Protein AF-A0A0F8W341-F1 (afdb_monomer_lite)

Secondary structure (DSSP, 8-state):
--GGGGTT--GGG--GGGT--HHHHHHHHHHHHHHHHTTS-SS-GGGS---TTSSSPPHHHHHHHHHHHHHHHHHGGG-EEEETTEEEETHHHHHHHHHSTTTTTGGGG-S-HHHHHHHHHHHH---HHHHHHHHHHTHHHHSS-HHHHHHHH-HHHHHHHHHTTSS---SHHHHHHHHHHHHHTT--GGGS-TTS---TTTHHHHHHHHHHHHHH-TTSHHHHHHHHH-HHHHHHHHHHS---S-S----HHHHHHHHHTHHHHHHHHH---HHHHHHHHHH-HHHHHHHHHHHHHHTT--GGGHHHHHHHTTS--SSSHHHHHHHH-HHHHHHHHHHT-

pLDDT: mean 94.16, std 6.41, range [48.5, 98.56]

Sequence (341 aa):
DTSSQFKGVDPATLTKEKGFPNYIRAIAEARITNEHLATLPNEKLVSLNADPNLKEPTFAQYHQMWADREKLVAAGDDAKITIEGETFKGKEAVEAFDKDERTKNAHRGNFSQRQFALLNEYWAIVDDKKQAEFLAEHKDEIGVKPRDEWLRSHPKENAELAVWGQAKILTKEAYTAFNSLVKELDIPDNAIPEFAVPPGDLAEDHFNYIEIVSEFGASSAEAKLFRLEHGELTKWGMATLGWDSNIGLRGIEYYRLQIKSRDAQTEYDAIEVTEDRQKYLEDNPEFRDDRRRMDAMEYQIPENQIEDYVEYYTIDRAGYEDDWFLMEHLDFYNTMVDFGI

Structure (mmCIF, N/CA/C/O backbone):
data_AF-A0A0F8W341-F1
#
_entry.id   AF-A0A0F8W341-F1
#
loop_
_atom_site.group_PDB
_atom_site.id
_atom_site.type_symbol
_atom_site.label_atom_id
_atom_site.label_alt_id
_atom_site.label_comp_id
_atom_site.label_asym_id
_atom_site.label_entity_id
_atom_site.label_seq_id
_atom_site.pdbx_PDB_ins_code
_atom_site.Cartn_x
_atom_site.Cartn_y
_atom_site.Cartn_z
_atom_site.occupancy
_atom_site.B_iso_or_equiv
_atom_site.auth_seq_id
_atom_site.auth_comp_id
_atom_site.auth_asym_id
_atom_site.auth_atom_id
_atom_site.pdbx_PDB_model_num
ATOM 1 N N . ASP A 1 1 ? -16.903 -12.128 22.591 1.00 48.50 1 ASP A N 1
ATOM 2 C CA . ASP A 1 1 ? -17.594 -10.917 22.116 1.00 48.50 1 ASP A CA 1
ATOM 3 C C . ASP A 1 1 ? -18.344 -10.232 23.262 1.00 48.50 1 ASP A C 1
ATOM 5 O O . ASP A 1 1 ? -19.562 -10.279 23.356 1.00 48.50 1 ASP A O 1
ATOM 9 N N . THR A 1 2 ? -17.599 -9.641 24.197 1.00 51.38 2 THR A N 1
ATOM 10 C CA . THR A 1 2 ? -18.129 -8.731 25.235 1.00 51.38 2 THR A CA 1
ATOM 11 C C . THR A 1 2 ? -18.001 -7.270 24.803 1.00 51.38 2 THR A C 1
ATOM 13 O O . THR A 1 2 ? -18.286 -6.361 25.580 1.00 51.38 2 THR A O 1
ATOM 16 N N . SER A 1 3 ? -17.576 -7.040 23.554 1.00 54.47 3 SER A N 1
ATOM 17 C CA . SER A 1 3 ? -17.178 -5.737 23.034 1.00 54.47 3 SER A CA 1
ATOM 18 C C . SER A 1 3 ? -18.291 -4.712 23.223 1.00 54.47 3 SER A C 1
ATOM 20 O O . SER A 1 3 ? -18.031 -3.648 23.777 1.00 54.47 3 SER A O 1
ATOM 22 N N . SER A 1 4 ? -19.537 -5.077 22.891 1.00 63.94 4 SER A N 1
ATOM 23 C CA . SER A 1 4 ? -20.740 -4.238 22.958 1.00 63.94 4 SER A CA 1
ATOM 24 C C . SER A 1 4 ? -21.022 -3.632 24.339 1.00 63.94 4 SER A C 1
ATOM 26 O O . SER A 1 4 ? -21.500 -2.498 24.391 1.00 63.94 4 SER A O 1
ATOM 28 N N . GLN A 1 5 ? -20.656 -4.318 25.429 1.00 73.75 5 GLN A N 1
ATOM 29 C CA . GLN A 1 5 ? -20.954 -3.911 26.810 1.00 73.75 5 GLN A CA 1
ATOM 30 C C . GLN A 1 5 ? -20.189 -2.659 27.265 1.00 73.75 5 GLN A C 1
ATOM 32 O O . GLN A 1 5 ? -20.613 -2.003 28.211 1.00 73.75 5 GLN A O 1
ATOM 37 N N . PHE A 1 6 ? -19.107 -2.292 26.572 1.00 78.19 6 PHE A N 1
ATOM 38 C CA . PHE A 1 6 ? -18.270 -1.137 26.920 1.00 78.19 6 PHE A CA 1
ATOM 39 C C . PHE A 1 6 ? -18.547 0.117 26.072 1.00 78.19 6 PHE A C 1
ATOM 41 O O . PHE A 1 6 ? -17.749 1.052 26.076 1.00 78.19 6 PHE A O 1
ATOM 48 N N . LYS A 1 7 ? -19.664 0.176 25.327 1.00 81.94 7 LYS A N 1
ATOM 49 C CA . LYS A 1 7 ? -19.985 1.348 24.487 1.00 81.94 7 LYS A CA 1
ATOM 50 C C . LYS A 1 7 ? -20.176 2.592 25.357 1.00 81.94 7 LYS A C 1
ATOM 52 O O . LYS A 1 7 ? -21.075 2.616 26.192 1.00 81.94 7 LYS A O 1
ATOM 57 N N . GLY A 1 8 ? -19.376 3.631 25.117 1.00 83.62 8 GLY A N 1
ATOM 58 C CA . GLY A 1 8 ? -19.457 4.897 25.855 1.00 83.62 8 GLY A CA 1
ATOM 59 C C . GLY A 1 8 ? -18.948 4.829 27.298 1.00 83.62 8 GLY A C 1
ATOM 60 O O . GLY A 1 8 ? -19.213 5.746 28.072 1.00 83.62 8 GLY A O 1
ATOM 61 N N . VAL A 1 9 ? -18.245 3.756 27.673 1.00 89.62 9 VAL A N 1
ATOM 62 C CA . VAL A 1 9 ? -17.561 3.671 28.965 1.00 89.62 9 VAL A CA 1
ATOM 63 C C . VAL A 1 9 ? -16.237 4.420 28.868 1.00 89.62 9 VAL A C 1
ATOM 65 O O . VAL A 1 9 ? -15.433 4.136 27.987 1.00 89.62 9 VAL A O 1
ATOM 68 N N . ASP A 1 10 ? -16.001 5.349 29.791 1.00 93.12 10 ASP A N 1
ATOM 69 C CA . ASP A 1 10 ? -14.707 6.016 29.941 1.00 93.12 10 ASP A CA 1
ATOM 70 C C . ASP A 1 10 ? -13.673 5.024 30.519 1.00 93.12 10 ASP A C 1
ATOM 72 O O . ASP A 1 10 ? -13.851 4.574 31.663 1.00 93.12 10 ASP A O 1
ATOM 76 N N . PRO A 1 11 ? -12.591 4.676 29.789 1.00 93.19 11 PRO A N 1
ATOM 77 C CA . PRO A 1 11 ? -11.586 3.727 30.258 1.00 93.19 11 PRO A CA 1
ATOM 78 C C . PRO A 1 11 ? -10.911 4.156 31.561 1.00 93.19 11 PRO A C 1
ATOM 80 O O . PRO A 1 11 ? -10.531 3.298 32.359 1.00 93.19 11 PRO A O 1
ATOM 83 N N . ALA A 1 12 ? -10.831 5.461 31.847 1.00 94.31 12 ALA A N 1
ATOM 84 C CA . ALA A 1 12 ? -10.276 5.963 33.103 1.00 94.31 12 ALA A CA 1
ATOM 85 C C . ALA A 1 12 ? -11.089 5.506 34.327 1.00 94.31 12 ALA A C 1
ATOM 87 O O . ALA A 1 12 ? -10.581 5.462 35.450 1.00 94.31 12 ALA A O 1
ATOM 88 N N . THR A 1 13 ? -12.353 5.122 34.128 1.00 94.81 13 THR A N 1
ATOM 89 C CA . THR A 1 13 ? -13.213 4.603 35.195 1.00 94.81 13 THR A CA 1
ATOM 90 C C . THR A 1 13 ? -13.017 3.111 35.470 1.00 94.81 13 THR A C 1
ATOM 92 O O . THR A 1 13 ? -13.484 2.642 36.510 1.00 94.81 13 THR A O 1
ATOM 95 N N . LEU A 1 14 ? -12.313 2.382 34.598 1.00 93.38 14 LEU A N 1
ATOM 96 C CA . LEU A 1 14 ? -12.074 0.939 34.680 1.00 93.38 14 LEU A CA 1
ATOM 97 C C . LEU A 1 14 ? -10.759 0.655 35.419 1.00 93.38 14 LEU A C 1
ATOM 99 O O . LEU A 1 14 ? -9.740 0.326 34.814 1.00 93.38 14 LEU A O 1
ATOM 103 N N . THR A 1 15 ? -10.770 0.814 36.743 1.00 93.69 15 THR A N 1
ATOM 104 C CA . THR A 1 15 ? -9.570 0.646 37.580 1.00 93.69 15 THR A CA 1
ATOM 105 C C . THR A 1 15 ? -9.599 -0.636 38.414 1.00 93.69 15 THR A C 1
ATOM 107 O O . THR A 1 15 ? -10.670 -1.185 38.704 1.00 93.69 15 THR A O 1
ATOM 110 N N . LYS A 1 16 ? -8.419 -1.085 38.871 1.00 92.94 16 LYS A N 1
ATOM 111 C CA . LYS A 1 16 ? -8.287 -2.253 39.760 1.00 92.94 16 LYS A CA 1
ATOM 112 C C . LYS A 1 16 ? -9.053 -2.066 41.069 1.00 92.94 16 LYS A C 1
ATOM 114 O O . LYS A 1 16 ? -9.659 -3.014 41.557 1.00 92.94 16 LYS A O 1
ATOM 119 N N . GLU A 1 17 ? -9.085 -0.848 41.610 1.00 94.69 17 GLU A N 1
ATOM 120 C CA . GLU A 1 17 ? -9.802 -0.506 42.849 1.00 94.69 17 GLU A CA 1
ATOM 121 C C . GLU A 1 17 ? -11.316 -0.683 42.699 1.00 94.69 17 GLU A C 1
ATOM 123 O O . GLU A 1 17 ? -12.005 -1.009 43.663 1.00 94.69 17 GLU A O 1
ATOM 128 N N . LYS A 1 18 ? -11.833 -0.506 41.479 1.00 93.94 18 LYS A N 1
ATOM 129 C CA . LYS A 1 18 ? -13.234 -0.757 41.123 1.00 93.94 18 LYS A CA 1
ATOM 130 C C . LYS A 1 18 ? -13.493 -2.204 40.689 1.00 93.94 18 LYS A C 1
ATOM 132 O O . LYS A 1 18 ? -14.594 -2.516 40.247 1.00 93.94 18 LYS A O 1
ATOM 137 N N . GLY A 1 19 ? -12.502 -3.085 40.828 1.00 94.56 19 GLY A N 1
ATOM 138 C CA . GLY A 1 19 ? -12.603 -4.505 40.499 1.00 94.56 19 GLY A CA 1
ATOM 139 C C . GLY A 1 19 ? -12.390 -4.834 39.022 1.00 94.56 19 GLY A C 1
ATOM 140 O O . GLY A 1 19 ? -12.640 -5.971 38.629 1.00 94.56 19 GLY A O 1
ATOM 141 N N . PHE A 1 20 ? -11.924 -3.886 38.202 1.00 94.06 20 PHE A N 1
ATOM 142 C CA . PHE A 1 20 ? -11.637 -4.128 36.788 1.00 94.06 20 PHE A CA 1
ATOM 143 C C . PHE A 1 20 ? -10.156 -4.478 36.581 1.00 94.06 20 PHE A C 1
ATOM 145 O O . PHE A 1 20 ? -9.280 -3.676 36.914 1.00 94.06 20 PHE A O 1
ATOM 152 N N . PRO A 1 21 ? -9.837 -5.658 36.022 1.00 93.25 21 PRO A N 1
ATOM 153 C CA . PRO A 1 21 ? -8.480 -5.978 35.589 1.00 93.25 21 PRO A CA 1
ATOM 154 C C . PRO A 1 21 ? -7.966 -5.015 34.506 1.00 93.25 21 PRO A C 1
ATOM 156 O O . PRO A 1 21 ? -8.753 -4.482 33.725 1.00 93.25 21 PRO A O 1
ATOM 159 N N . ASN A 1 22 ? -6.641 -4.866 34.388 1.00 91.56 22 ASN A N 1
ATOM 160 C CA . ASN A 1 22 ? -6.015 -3.977 33.394 1.00 91.56 22 ASN A CA 1
ATOM 161 C C . ASN A 1 22 ? -6.447 -4.282 31.950 1.00 91.56 22 ASN A C 1
ATOM 163 O O . ASN A 1 22 ? -6.655 -3.355 31.172 1.00 91.56 22 ASN A O 1
ATOM 167 N N . TYR A 1 23 ? -6.637 -5.558 31.600 1.00 91.50 23 TYR A N 1
ATOM 168 C CA . TYR A 1 23 ? -7.046 -5.933 30.245 1.00 91.50 23 TYR A CA 1
ATOM 169 C C . TYR A 1 23 ? -8.45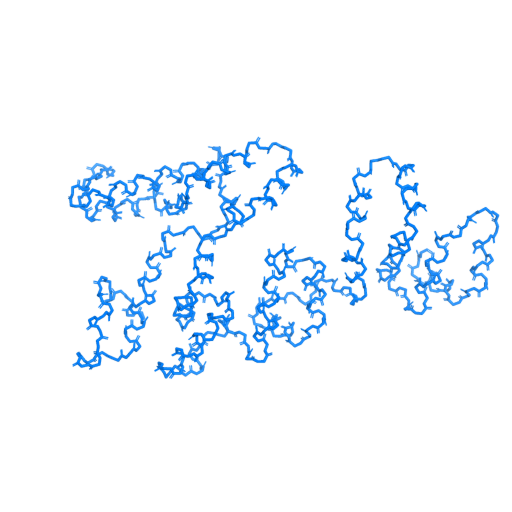1 -5.422 29.889 1.00 91.50 23 TYR A C 1
ATOM 171 O O . TYR A 1 23 ? -8.706 -5.123 28.730 1.00 91.50 23 TYR A O 1
ATOM 179 N N . ILE A 1 24 ? -9.352 -5.250 30.867 1.00 92.00 24 ILE A N 1
ATOM 180 C CA . ILE A 1 24 ? -10.687 -4.682 30.620 1.00 92.00 24 ILE A CA 1
ATOM 181 C C . ILE A 1 24 ? -10.578 -3.212 30.204 1.00 92.00 24 ILE A C 1
ATOM 183 O O . ILE A 1 24 ? -11.266 -2.785 29.278 1.00 92.00 24 ILE A O 1
ATOM 187 N N . ARG A 1 25 ? -9.675 -2.452 30.838 1.00 93.25 25 ARG A N 1
ATOM 188 C CA . ARG A 1 25 ? -9.369 -1.077 30.428 1.00 93.25 25 ARG A CA 1
ATOM 189 C C . ARG A 1 25 ? -8.774 -1.038 29.019 1.00 93.25 25 ARG A C 1
ATOM 191 O O . ARG A 1 25 ? -9.270 -0.281 28.195 1.00 93.25 25 ARG A O 1
ATOM 198 N N . ALA A 1 26 ? -7.800 -1.901 28.728 1.00 92.62 26 ALA A N 1
ATOM 199 C CA . ALA A 1 26 ? -7.166 -1.972 27.409 1.00 92.62 26 ALA A CA 1
ATOM 200 C C . ALA A 1 26 ? -8.161 -2.325 26.284 1.00 92.62 26 ALA A C 1
ATOM 202 O O . ALA A 1 26 ? -8.068 -1.790 25.183 1.00 92.62 26 ALA A O 1
ATOM 203 N N . ILE A 1 27 ? -9.157 -3.180 26.554 1.00 92.12 27 ILE A N 1
ATOM 204 C CA . ILE A 1 27 ? -10.251 -3.463 25.606 1.00 92.12 27 ILE A CA 1
ATOM 205 C C . ILE A 1 27 ? -11.097 -2.207 25.351 1.00 92.12 27 ILE A C 1
ATOM 207 O O . ILE A 1 27 ? -11.485 -1.949 24.211 1.00 92.12 27 ILE A O 1
ATOM 211 N N . ALA A 1 28 ? -11.402 -1.428 26.393 1.00 93.25 28 ALA A N 1
ATOM 212 C CA . ALA A 1 28 ? -12.164 -0.190 26.248 1.00 93.25 28 ALA A CA 1
ATOM 213 C C . ALA A 1 28 ? -11.378 0.886 25.473 1.00 93.25 28 ALA A C 1
ATOM 215 O O . ALA A 1 28 ? -11.957 1.546 24.613 1.00 93.25 28 ALA A O 1
ATOM 216 N N . GLU A 1 29 ? -10.070 1.014 25.713 1.00 94.00 29 GLU A N 1
ATOM 217 C CA . GLU A 1 29 ? -9.167 1.905 24.962 1.00 94.00 29 GLU A CA 1
ATOM 218 C C . GLU A 1 29 ? -9.110 1.511 23.477 1.00 94.00 29 GLU A C 1
ATOM 220 O O . GLU A 1 29 ? -9.462 2.314 22.612 1.00 94.00 29 GLU A O 1
ATOM 225 N N . ALA A 1 30 ? -8.823 0.239 23.177 1.00 93.75 30 ALA A N 1
ATOM 226 C CA . ALA A 1 30 ? -8.816 -0.288 21.811 1.00 93.75 30 ALA A CA 1
ATOM 227 C C . ALA A 1 30 ? -10.163 -0.089 21.096 1.00 93.75 30 ALA A C 1
ATOM 229 O O . ALA A 1 30 ? -10.229 0.163 19.890 1.00 93.75 30 ALA A O 1
ATOM 230 N N . ARG A 1 31 ? -11.275 -0.176 21.831 1.00 91.81 31 ARG A N 1
ATOM 231 C CA . ARG A 1 31 ? -12.602 0.100 21.284 1.00 91.81 31 ARG A CA 1
ATOM 232 C C . ARG A 1 31 ? -12.765 1.566 20.882 1.00 91.81 31 ARG A C 1
ATOM 234 O O . ARG A 1 31 ? -13.245 1.809 19.779 1.00 91.81 31 ARG A O 1
ATOM 241 N N . ILE A 1 32 ? -12.383 2.515 21.735 1.00 94.00 32 ILE A N 1
ATOM 242 C CA . ILE A 1 32 ? -12.443 3.950 21.409 1.00 94.00 32 ILE A CA 1
ATOM 243 C C . ILE A 1 32 ? -11.594 4.240 20.172 1.00 94.00 32 ILE A C 1
ATOM 245 O O . ILE A 1 32 ? -12.061 4.906 19.249 1.00 94.00 32 ILE A O 1
ATOM 249 N N . THR A 1 33 ? -10.397 3.655 20.104 1.00 95.56 33 THR A N 1
ATOM 250 C CA . THR A 1 33 ? -9.536 3.739 18.923 1.00 95.56 33 THR A CA 1
ATOM 251 C C . THR A 1 33 ? -10.244 3.206 17.676 1.00 95.56 33 THR A C 1
ATOM 253 O O . THR A 1 33 ? -10.259 3.883 16.655 1.00 95.56 33 THR A O 1
ATOM 256 N N . ASN A 1 34 ? -10.896 2.038 17.725 1.00 94.44 34 ASN A N 1
ATOM 257 C CA . ASN A 1 34 ? -11.657 1.534 16.572 1.00 94.44 34 ASN A CA 1
ATOM 258 C C . ASN A 1 34 ? -12.833 2.425 16.178 1.00 94.44 34 ASN A C 1
ATOM 260 O O . ASN A 1 34 ? -13.103 2.566 14.989 1.00 94.44 34 ASN A O 1
ATOM 264 N N . GLU A 1 35 ? -13.554 2.986 17.150 1.00 92.94 35 GLU A N 1
ATOM 265 C CA . GLU A 1 35 ? -14.661 3.906 16.882 1.00 92.94 35 GLU A CA 1
ATOM 266 C C . GLU A 1 35 ? -14.150 5.159 16.155 1.00 92.94 35 GLU A C 1
ATOM 268 O O . GLU A 1 35 ? -14.780 5.595 15.193 1.00 92.94 35 GLU A O 1
ATOM 273 N N . HIS A 1 36 ? -12.968 5.665 16.526 1.00 95.19 36 HIS A N 1
ATOM 274 C CA . HIS A 1 36 ? -12.269 6.714 15.779 1.00 95.19 36 HIS A CA 1
ATOM 275 C C . HIS A 1 36 ? -11.845 6.243 14.382 1.00 95.19 36 HIS A C 1
ATOM 277 O O . HIS A 1 36 ? -12.199 6.874 13.389 1.00 95.19 36 HIS A O 1
ATOM 283 N N . LEU A 1 37 ? -11.160 5.103 14.258 1.00 96.25 37 LEU A N 1
ATOM 284 C CA . LEU A 1 37 ? -10.699 4.594 12.959 1.00 96.25 37 LEU A CA 1
ATOM 285 C C . LEU A 1 37 ? -11.833 4.277 11.982 1.00 96.25 37 LEU A C 1
ATOM 287 O O . LEU A 1 37 ? -11.629 4.371 10.775 1.00 96.25 37 LEU A O 1
ATOM 291 N N . ALA A 1 38 ? -13.015 3.904 12.474 1.00 95.06 38 ALA A N 1
ATOM 292 C CA . ALA A 1 38 ? -14.202 3.686 11.650 1.00 95.06 38 ALA A CA 1
ATOM 293 C C . ALA A 1 38 ? -14.685 4.973 10.959 1.00 95.06 38 ALA A C 1
ATOM 295 O O . ALA A 1 38 ? -15.449 4.906 9.999 1.00 95.06 38 ALA A O 1
ATOM 296 N N . THR A 1 39 ? -14.232 6.139 11.428 1.00 95.75 39 THR A N 1
ATOM 297 C CA . THR A 1 39 ? -14.483 7.424 10.774 1.00 95.75 39 THR A CA 1
ATOM 298 C C . THR A 1 39 ? -13.467 7.767 9.690 1.00 95.75 39 THR A C 1
ATOM 300 O O . THR A 1 39 ? -13.713 8.702 8.937 1.00 95.75 39 THR A O 1
ATOM 303 N N . LEU A 1 40 ? -12.348 7.045 9.588 1.00 97.25 40 LEU A N 1
ATOM 304 C CA . LEU A 1 40 ? -11.293 7.312 8.612 1.00 97.25 40 LEU A CA 1
ATOM 305 C C . LEU A 1 40 ? -11.436 6.408 7.375 1.00 97.25 40 LEU A C 1
ATOM 307 O O . LEU A 1 40 ? -11.790 5.232 7.511 1.00 97.25 40 LEU A O 1
ATOM 311 N N . PRO A 1 41 ? -11.089 6.895 6.169 1.00 97.38 41 PRO A N 1
ATOM 312 C CA . PRO A 1 41 ? -11.012 6.049 4.987 1.00 97.38 41 PRO A CA 1
ATOM 313 C C . PRO A 1 41 ? -9.994 4.913 5.173 1.00 97.38 41 PRO A C 1
ATOM 315 O O . PRO A 1 41 ? -8.854 5.119 5.601 1.00 97.38 41 PRO A O 1
ATOM 318 N N . ASN A 1 42 ? -10.413 3.695 4.822 1.00 95.75 42 ASN A N 1
ATOM 319 C CA . ASN A 1 42 ? -9.603 2.473 4.900 1.00 95.75 42 ASN A CA 1
ATOM 320 C C . ASN A 1 42 ? -9.027 2.060 3.530 1.00 95.75 42 ASN A C 1
ATOM 322 O O . ASN A 1 42 ? -8.708 0.896 3.297 1.00 95.75 42 ASN A O 1
ATOM 326 N N . GLU A 1 43 ? -8.898 3.003 2.610 1.00 95.44 43 GLU A N 1
ATOM 327 C CA . GLU A 1 43 ? -8.309 2.817 1.284 1.00 95.44 43 GLU A CA 1
ATOM 328 C C . GLU A 1 43 ? -7.484 4.049 0.912 1.00 95.44 43 GLU A C 1
ATOM 330 O O . GLU A 1 43 ? -7.490 5.041 1.647 1.00 95.44 43 GLU A O 1
ATOM 335 N N . LYS A 1 44 ? -6.764 3.982 -0.211 1.00 96.44 44 LYS A N 1
ATOM 336 C CA . LYS A 1 44 ? -6.032 5.144 -0.713 1.00 96.44 44 LYS A CA 1
ATOM 337 C C . LYS A 1 44 ? -7.021 6.204 -1.183 1.00 96.44 44 LYS A C 1
ATOM 339 O O . LYS A 1 44 ? -7.990 5.872 -1.855 1.00 96.44 44 LYS A O 1
ATOM 344 N N . LEU A 1 45 ? -6.778 7.479 -0.901 1.00 97.88 45 LEU A N 1
ATOM 345 C CA . LEU A 1 45 ? -7.719 8.519 -1.337 1.00 97.88 45 LEU A CA 1
ATOM 346 C C . LEU A 1 45 ? -7.856 8.572 -2.866 1.00 97.88 45 LEU A C 1
ATOM 348 O O . LEU A 1 45 ? -8.960 8.720 -3.383 1.00 97.88 45 LEU A O 1
ATOM 352 N N . VAL A 1 46 ? -6.760 8.347 -3.592 1.00 97.25 46 VAL A N 1
ATOM 353 C CA . VAL A 1 46 ? -6.765 8.223 -5.060 1.00 97.25 46 VAL A CA 1
ATOM 354 C C . VAL A 1 46 ? -7.485 6.986 -5.600 1.00 97.25 46 VAL A C 1
ATOM 356 O O . VAL A 1 46 ? -7.698 6.914 -6.800 1.00 97.25 46 VAL A O 1
ATOM 359 N N . SER A 1 47 ? -7.879 6.008 -4.774 1.00 96.75 47 SER A N 1
ATOM 360 C CA . SER A 1 47 ? -8.717 4.885 -5.234 1.00 96.75 47 SER A CA 1
ATOM 361 C C . SER A 1 47 ? -10.215 5.156 -5.103 1.00 96.75 47 SER A C 1
ATOM 363 O O . SER A 1 47 ? -11.023 4.320 -5.507 1.00 96.75 47 SER A O 1
ATOM 365 N N . LEU A 1 48 ? -10.607 6.299 -4.533 1.00 97.06 48 LEU A N 1
ATOM 366 C CA . LEU A 1 48 ? -12.009 6.689 -4.452 1.00 97.06 48 LEU A CA 1
ATOM 367 C C . LEU A 1 48 ? -12.563 6.987 -5.849 1.00 97.06 48 LEU A C 1
ATOM 369 O O . LEU A 1 48 ? -11.887 7.581 -6.687 1.00 97.06 48 LEU A O 1
ATOM 373 N N . ASN A 1 49 ? -13.822 6.606 -6.079 1.00 97.44 49 ASN A N 1
ATOM 374 C CA . ASN A 1 49 ? -14.477 6.782 -7.370 1.00 97.44 49 ASN A CA 1
ATOM 375 C C . ASN A 1 49 ? -14.487 8.262 -7.802 1.00 97.44 49 ASN A C 1
ATOM 377 O O . ASN A 1 49 ? -14.944 9.126 -7.055 1.00 97.44 49 ASN A O 1
ATOM 381 N N . ALA A 1 50 ? -14.047 8.551 -9.022 1.00 97.56 50 ALA A N 1
ATOM 382 C CA . ALA A 1 50 ? -14.173 9.870 -9.642 1.00 97.56 50 ALA A CA 1
ATOM 383 C C . ALA A 1 50 ? -15.215 9.910 -10.771 1.00 97.56 50 ALA A C 1
ATOM 385 O O . ALA A 1 50 ? -15.620 10.997 -11.177 1.00 97.56 50 ALA A O 1
ATOM 386 N N . ASP A 1 51 ? -15.681 8.754 -11.255 1.00 97.12 51 ASP A N 1
ATOM 387 C CA . ASP A 1 51 ? -16.629 8.658 -12.361 1.00 97.12 51 ASP A CA 1
ATOM 388 C C . ASP A 1 51 ? -18.079 8.795 -11.856 1.00 97.12 51 ASP A C 1
ATOM 390 O O . ASP A 1 51 ? -18.586 7.907 -11.156 1.00 97.12 51 ASP A O 1
ATOM 394 N N . PRO A 1 52 ? -18.792 9.879 -12.220 1.00 96.62 52 PRO A N 1
ATOM 395 C CA . PRO A 1 52 ? -20.179 10.081 -11.814 1.00 96.62 52 PRO A CA 1
ATOM 396 C C . PRO A 1 52 ? -21.169 9.114 -12.486 1.00 96.62 52 PRO A C 1
ATOM 398 O O . PRO A 1 52 ? -22.341 9.106 -12.114 1.00 96.62 52 PRO A O 1
ATOM 401 N N . ASN A 1 53 ? -20.742 8.328 -13.482 1.00 96.88 53 ASN A N 1
ATOM 402 C CA . ASN A 1 53 ? -21.600 7.369 -14.184 1.00 96.88 53 ASN A CA 1
ATOM 403 C C . ASN A 1 53 ? -21.673 6.003 -13.490 1.00 96.88 53 ASN A C 1
ATOM 405 O O . ASN A 1 53 ? -22.537 5.184 -13.825 1.00 96.88 53 ASN A O 1
ATOM 409 N N . LEU A 1 54 ? -20.784 5.737 -12.529 1.00 94.88 54 LEU A N 1
ATOM 410 C CA . LEU A 1 54 ? -20.861 4.533 -11.714 1.00 94.88 54 LEU A CA 1
ATOM 411 C C . LEU A 1 54 ? -21.998 4.648 -10.693 1.00 94.88 54 LEU A C 1
ATOM 413 O O . LEU A 1 54 ? -22.424 5.729 -10.297 1.00 94.88 54 LEU A O 1
ATOM 417 N N . LYS A 1 55 ? -22.505 3.496 -10.242 1.00 95.12 55 LYS A N 1
ATOM 418 C CA . LYS A 1 55 ? -23.554 3.443 -9.206 1.00 95.12 55 LYS A CA 1
ATOM 419 C C . LYS A 1 55 ? -23.051 3.862 -7.821 1.00 95.12 55 LYS A C 1
ATOM 421 O O . LYS A 1 55 ? -23.859 4.038 -6.913 1.00 95.12 55 LYS A O 1
ATOM 426 N N . GLU A 1 56 ? -21.739 3.960 -7.650 1.00 95.56 56 GLU A N 1
ATOM 427 C CA . GLU A 1 56 ? -21.102 4.328 -6.392 1.00 95.56 56 GLU A CA 1
ATOM 428 C C . GLU A 1 56 ? -20.894 5.843 -6.306 1.00 95.56 56 GLU A C 1
ATOM 430 O O . GLU A 1 56 ? -20.546 6.461 -7.313 1.00 95.56 56 GLU A O 1
ATOM 435 N N . PRO A 1 57 ? -21.051 6.453 -5.117 1.00 97.94 57 PRO A N 1
ATOM 436 C CA . PRO A 1 57 ? -20.762 7.867 -4.943 1.00 97.94 57 PRO A CA 1
ATOM 437 C C . PRO A 1 57 ? -19.328 8.235 -5.339 1.00 97.94 57 PRO A C 1
ATOM 439 O O . PRO A 1 57 ? -18.396 7.465 -5.109 1.00 97.94 57 PRO A O 1
ATOM 442 N N . THR A 1 58 ? -19.142 9.427 -5.901 1.00 98.44 58 THR A N 1
ATOM 443 C CA . THR A 1 58 ? -17.806 9.968 -6.181 1.00 98.44 58 THR A CA 1
ATOM 444 C C . THR A 1 58 ? -17.119 10.455 -4.902 1.00 98.44 58 THR A C 1
ATOM 446 O O . THR A 1 58 ? -17.782 10.726 -3.899 1.00 98.44 58 THR A O 1
ATOM 449 N N . PHE A 1 59 ? -15.798 10.657 -4.924 1.00 98.31 59 PHE A N 1
ATOM 450 C CA . PHE A 1 59 ? -15.059 11.242 -3.797 1.00 98.31 59 PHE A CA 1
ATOM 451 C C . PHE A 1 59 ? -15.629 12.612 -3.389 1.00 98.31 59 PHE A C 1
ATOM 453 O O . PHE A 1 59 ? -15.693 12.922 -2.202 1.00 98.31 59 PHE A O 1
ATOM 460 N N . ALA A 1 60 ? -16.128 13.404 -4.345 1.00 98.44 60 ALA A N 1
ATOM 461 C CA . ALA A 1 60 ? -16.792 14.674 -4.065 1.00 98.44 60 ALA A CA 1
ATOM 462 C C . ALA A 1 60 ? -18.137 14.498 -3.350 1.00 98.44 60 ALA A C 1
ATOM 464 O O . ALA A 1 60 ? -18.446 15.240 -2.416 1.00 98.44 60 ALA A O 1
ATOM 465 N N . GLN A 1 61 ? -18.923 13.494 -3.744 1.00 98.44 61 GLN A N 1
ATOM 466 C CA . GLN A 1 61 ? -20.159 13.154 -3.044 1.00 98.44 61 GLN A CA 1
ATOM 467 C C . GLN A 1 61 ? -19.867 12.616 -1.641 1.00 98.44 61 GLN A C 1
ATOM 469 O O . GLN A 1 61 ? -20.533 13.032 -0.697 1.00 98.44 61 GLN A O 1
ATOM 474 N N . TYR A 1 62 ? -18.845 11.772 -1.472 1.00 98.50 62 TYR A N 1
ATOM 475 C CA . TYR A 1 62 ? -18.410 11.312 -0.153 1.00 98.50 62 TYR A CA 1
ATOM 476 C C . TYR A 1 62 ? -17.979 12.468 0.747 1.00 98.50 62 TYR A C 1
ATOM 478 O O . TYR A 1 62 ? -18.429 12.536 1.888 1.00 98.50 62 TYR A O 1
ATOM 486 N N . HIS A 1 63 ? -17.169 13.402 0.243 1.00 98.50 63 HIS A N 1
ATOM 487 C CA . HIS A 1 63 ? -16.754 14.590 0.993 1.00 98.50 63 HIS A CA 1
ATOM 488 C C . HIS A 1 63 ? -17.962 15.424 1.448 1.00 98.50 63 HIS A C 1
ATOM 490 O O . HIS A 1 63 ? -18.040 15.842 2.601 1.00 98.50 63 HIS A O 1
ATOM 496 N N . GLN A 1 64 ? -18.957 15.602 0.572 1.00 98.50 64 GLN A N 1
ATOM 497 C CA . GLN A 1 64 ? -20.196 16.291 0.928 1.00 98.50 64 GLN A CA 1
ATOM 498 C C . GLN A 1 64 ? -20.995 15.533 2.000 1.00 98.50 64 GLN A C 1
ATOM 500 O O . GLN A 1 64 ? -21.449 16.144 2.966 1.00 98.50 64 GLN A O 1
ATOM 505 N N . MET A 1 65 ? -21.132 14.209 1.869 1.00 98.44 65 MET A N 1
ATOM 506 C CA . MET A 1 65 ? -21.786 13.371 2.880 1.00 98.44 65 MET A CA 1
ATOM 507 C C . MET A 1 65 ? -21.079 13.480 4.236 1.00 98.44 65 MET A C 1
ATOM 509 O O . MET A 1 65 ? -21.745 13.589 5.263 1.00 98.44 65 MET A O 1
ATOM 513 N N . TRP A 1 66 ? -19.744 13.484 4.253 1.00 98.25 66 TRP A N 1
ATOM 514 C CA . TRP A 1 66 ? -18.975 13.664 5.481 1.00 98.25 66 TRP A CA 1
ATOM 515 C C . TRP A 1 66 ? -19.222 15.036 6.112 1.00 98.25 66 TRP A C 1
ATOM 517 O O . TRP A 1 66 ? -19.556 15.112 7.291 1.00 98.25 66 TRP A O 1
ATOM 527 N N . ALA A 1 67 ? -19.175 16.110 5.322 1.00 98.31 67 ALA A N 1
ATOM 528 C CA . ALA A 1 67 ? -19.472 17.456 5.803 1.00 98.31 67 ALA A CA 1
ATOM 529 C C . ALA A 1 67 ? -20.899 17.574 6.376 1.00 98.31 67 ALA A C 1
ATOM 531 O O . ALA A 1 67 ? -21.126 18.268 7.367 1.00 98.31 67 ALA A O 1
ATOM 532 N N . ASP A 1 68 ? -21.880 16.892 5.780 1.00 98.31 68 ASP A N 1
ATOM 533 C CA . ASP A 1 68 ? -23.251 16.867 6.297 1.00 98.31 68 ASP A CA 1
ATOM 534 C C . ASP A 1 68 ? -23.363 16.066 7.601 1.00 98.31 68 ASP A C 1
ATOM 536 O O . ASP A 1 68 ? -24.060 16.494 8.527 1.00 98.31 68 ASP A O 1
ATOM 540 N N . ARG A 1 69 ? -22.605 14.973 7.731 1.00 97.94 69 ARG A N 1
ATOM 541 C CA . ARG A 1 69 ? -22.456 14.244 8.995 1.00 97.94 69 ARG A CA 1
ATOM 542 C C . ARG A 1 69 ? -21.841 15.121 10.085 1.00 97.94 69 ARG A C 1
ATOM 544 O O . ARG A 1 69 ? -22.346 15.144 11.205 1.00 97.94 69 ARG A O 1
ATOM 551 N N . GLU A 1 70 ? -20.780 15.862 9.773 1.00 97.75 70 GLU A N 1
ATOM 552 C CA . GLU A 1 70 ? -20.118 16.762 10.722 1.00 97.75 70 GLU A CA 1
ATOM 553 C C . GLU A 1 70 ? -21.051 17.873 11.204 1.00 97.75 70 GLU A C 1
ATOM 555 O O . GLU A 1 70 ? -21.050 18.193 12.391 1.00 97.75 70 GLU A O 1
ATOM 560 N N . LYS A 1 71 ? -21.921 18.405 10.334 1.00 98.25 71 LYS A N 1
ATOM 561 C CA . LYS A 1 71 ? -22.971 19.353 10.746 1.00 98.25 71 LYS A CA 1
ATOM 562 C C . LYS A 1 71 ? -23.949 18.731 11.742 1.00 98.25 71 LYS A C 1
ATOM 564 O O . LYS A 1 71 ? -24.338 19.407 12.691 1.00 98.25 71 LYS A O 1
ATOM 569 N N . LEU A 1 72 ? -24.344 17.468 11.552 1.00 98.06 72 LEU A N 1
ATOM 570 C CA . LEU A 1 72 ? -25.204 16.762 12.511 1.00 98.06 72 LEU A CA 1
ATOM 571 C C . LEU A 1 72 ? -24.491 16.565 13.852 1.00 98.06 72 LEU A C 1
ATOM 573 O O . LEU A 1 72 ? -25.082 16.825 14.894 1.00 98.06 72 LEU A O 1
ATOM 577 N N . VAL A 1 73 ? -23.218 16.164 13.838 1.00 96.44 73 VAL A N 1
ATOM 578 C CA . VAL A 1 73 ? -22.418 16.017 15.066 1.00 96.44 73 VAL A CA 1
ATOM 579 C C . VAL A 1 73 ? -22.269 17.361 15.785 1.00 96.44 73 VAL A C 1
ATOM 581 O O . VAL A 1 73 ? -22.493 17.436 16.992 1.00 96.44 73 VAL A O 1
ATOM 584 N N . ALA A 1 74 ? -21.953 18.432 15.052 1.00 97.69 74 ALA A N 1
ATOM 585 C CA . ALA A 1 74 ? -21.793 19.779 15.595 1.00 97.69 74 ALA A CA 1
ATOM 586 C C . ALA A 1 74 ? -23.099 20.359 16.162 1.00 97.69 74 ALA A C 1
ATOM 588 O O . ALA A 1 74 ? -23.057 21.149 17.103 1.00 97.69 74 ALA A O 1
ATOM 589 N N . ALA A 1 75 ? -24.252 19.961 15.619 1.00 98.00 75 ALA A N 1
ATOM 590 C CA . ALA A 1 75 ? -25.558 20.366 16.130 1.00 98.00 75 ALA A CA 1
ATOM 591 C C . ALA A 1 75 ? -25.919 19.704 17.475 1.00 98.00 75 ALA A C 1
ATOM 593 O O . ALA A 1 75 ? -26.813 20.193 18.162 1.00 98.00 75 ALA A O 1
ATOM 594 N N . GLY A 1 76 ? -25.240 18.623 17.882 1.00 97.12 76 GLY A N 1
ATOM 595 C CA . GLY A 1 76 ? -25.461 17.979 19.179 1.00 97.12 76 GLY A CA 1
ATOM 596 C C . GLY A 1 76 ? -26.924 17.574 19.385 1.00 97.12 76 GLY A C 1
ATOM 597 O O . GLY A 1 76 ? -27.496 16.870 18.555 1.00 97.12 76 GLY A O 1
ATOM 598 N N . ASP A 1 77 ? -27.547 18.035 20.471 1.00 97.62 77 ASP A N 1
ATOM 599 C CA . ASP A 1 77 ? -28.955 17.743 20.788 1.00 97.62 77 ASP A CA 1
ATOM 600 C C . ASP A 1 77 ? -29.952 18.376 19.799 1.00 97.62 77 ASP A C 1
ATOM 602 O O . ASP A 1 77 ? -31.065 17.868 19.632 1.00 97.62 77 ASP A O 1
ATOM 606 N N . ASP A 1 78 ? -29.545 19.437 19.094 1.00 98.12 78 ASP A N 1
ATOM 607 C CA . ASP A 1 78 ? -30.353 20.115 18.074 1.00 98.12 78 ASP A CA 1
ATOM 608 C C . ASP A 1 78 ? -30.271 19.432 16.698 1.00 98.12 78 ASP A C 1
ATOM 610 O O . ASP A 1 78 ? -30.975 19.824 15.759 1.00 98.12 78 ASP A O 1
ATOM 614 N N . ALA A 1 79 ? -29.435 18.396 16.553 1.00 98.19 79 ALA A N 1
ATOM 615 C CA . ALA A 1 79 ? -29.319 17.636 15.316 1.00 98.19 79 ALA A CA 1
ATOM 616 C C . ALA A 1 79 ? -30.676 17.051 14.908 1.00 98.19 79 ALA A C 1
ATOM 618 O O . ALA A 1 79 ? -31.406 16.489 15.728 1.00 98.19 79 ALA A O 1
ATOM 619 N N . LYS A 1 80 ? -31.022 17.163 13.624 1.00 98.25 80 LYS A N 1
ATOM 620 C CA . LYS A 1 80 ? -32.276 16.640 13.080 1.00 98.25 80 LYS A CA 1
ATOM 621 C C . LYS A 1 80 ? -32.083 16.187 11.642 1.00 98.25 80 LYS A C 1
ATOM 623 O O . LYS A 1 80 ? -31.583 16.949 10.819 1.00 98.25 80 LYS A O 1
ATOM 628 N N . ILE A 1 81 ? -32.563 14.990 11.325 1.00 98.19 81 ILE A N 1
ATOM 629 C CA . ILE A 1 81 ? -32.615 14.478 9.954 1.00 98.19 81 ILE A CA 1
ATOM 630 C C . ILE A 1 81 ? -33.941 13.765 9.708 1.00 98.19 81 ILE A C 1
ATOM 632 O O . ILE A 1 81 ? -34.542 13.225 10.638 1.00 98.19 81 ILE A O 1
ATOM 636 N N . THR A 1 82 ? -34.407 13.780 8.460 1.00 98.00 82 THR A N 1
ATOM 637 C CA . THR A 1 82 ? -35.591 13.033 8.037 1.00 98.00 82 THR A CA 1
ATOM 638 C C . THR A 1 82 ? -35.212 12.052 6.934 1.00 98.00 82 THR A C 1
ATOM 640 O O . THR A 1 82 ? -34.751 12.465 5.871 1.00 98.00 82 THR A O 1
ATOM 643 N N . ILE A 1 83 ? -35.413 10.761 7.186 1.00 97.00 83 ILE A N 1
ATOM 644 C CA . ILE A 1 83 ? -35.109 9.654 6.274 1.00 97.00 83 ILE A CA 1
ATOM 645 C C . ILE A 1 83 ? -36.411 8.884 6.066 1.00 97.00 83 ILE A C 1
ATOM 647 O O . ILE A 1 83 ? -37.063 8.512 7.033 1.00 97.00 83 ILE A O 1
ATOM 651 N N . GLU A 1 84 ? -36.836 8.729 4.809 1.00 96.12 84 GLU A N 1
ATOM 652 C CA . GLU A 1 84 ? -38.060 7.987 4.442 1.00 96.12 84 GLU A CA 1
ATOM 653 C C . GLU A 1 84 ? -39.337 8.426 5.196 1.00 96.12 84 GLU A C 1
ATOM 655 O O . GLU A 1 84 ? -40.273 7.658 5.390 1.00 96.12 84 GLU A O 1
ATOM 660 N N . GLY A 1 85 ? -39.403 9.702 5.595 1.00 96.81 85 GLY A N 1
ATOM 661 C CA . GLY A 1 85 ? -40.539 10.281 6.320 1.00 96.81 85 GLY A CA 1
ATOM 662 C C . GLY A 1 85 ? -40.445 10.186 7.847 1.00 96.81 85 GLY A C 1
ATOM 663 O O . GLY A 1 85 ? -41.220 10.850 8.535 1.00 96.81 85 GLY A O 1
ATOM 664 N N . GLU A 1 86 ? -39.473 9.453 8.390 1.00 98.06 86 GLU A N 1
ATOM 665 C CA . GLU A 1 86 ? -39.188 9.400 9.825 1.00 98.06 86 GLU A CA 1
ATOM 666 C C . GLU A 1 86 ? -38.167 10.471 10.217 1.00 98.06 86 GLU A C 1
ATOM 668 O O . GLU A 1 86 ? -37.204 10.724 9.498 1.00 98.06 86 GLU A O 1
ATOM 673 N N . THR A 1 87 ? -38.392 11.144 11.349 1.00 98.19 87 THR A N 1
ATOM 674 C CA . THR A 1 87 ? -37.508 12.202 11.856 1.00 98.19 87 THR A CA 1
ATOM 675 C C . THR A 1 87 ? -36.746 11.726 13.079 1.00 98.19 87 THR A C 1
ATOM 677 O O . THR A 1 87 ? -37.352 11.451 14.111 1.00 98.19 87 THR A O 1
ATOM 680 N N . PHE A 1 88 ? -35.424 11.776 12.989 1.00 98.19 88 PHE A N 1
ATOM 681 C CA . PHE A 1 88 ? -34.500 11.458 14.072 1.00 98.19 88 PHE A CA 1
ATOM 682 C C . PHE A 1 88 ? -33.928 12.747 14.668 1.00 98.19 88 PHE A C 1
ATOM 684 O O . PHE A 1 88 ? -33.809 13.758 13.963 1.00 98.19 88 PHE A O 1
ATOM 691 N N . LYS A 1 89 ? -33.598 12.732 15.964 1.00 98.38 89 LYS A N 1
ATOM 692 C CA . LYS A 1 89 ? -33.084 13.903 16.693 1.00 98.38 89 LYS A CA 1
ATOM 693 C C . LYS A 1 89 ? -31.849 13.580 17.528 1.00 98.38 89 LYS A C 1
ATOM 695 O O . LYS A 1 89 ? -31.661 12.440 17.944 1.00 98.38 89 LYS A O 1
ATOM 700 N N . GLY A 1 90 ? -31.039 14.597 17.809 1.00 97.12 90 GLY A N 1
ATOM 701 C CA . GLY A 1 90 ? -29.853 14.476 18.647 1.00 97.12 90 GLY A CA 1
ATOM 702 C C . GLY A 1 90 ? -28.916 13.372 18.154 1.00 97.12 90 GLY A C 1
ATOM 703 O O . GLY A 1 90 ? -28.681 13.213 16.955 1.00 97.12 90 GLY A O 1
ATOM 704 N N . LYS A 1 91 ? -28.451 12.525 19.077 1.00 95.88 91 LYS A N 1
ATOM 705 C CA . LYS A 1 91 ? -27.611 11.360 18.758 1.00 95.88 91 LYS A CA 1
ATOM 706 C C . LYS A 1 91 ? -28.260 10.384 17.767 1.00 95.88 91 LYS A C 1
ATOM 708 O O . LYS A 1 91 ? -27.561 9.835 16.918 1.00 95.88 91 LYS A O 1
ATOM 713 N N . GLU A 1 92 ? -29.577 10.186 17.837 1.00 97.25 92 GLU A N 1
ATOM 714 C CA . GLU A 1 92 ? -30.290 9.289 16.916 1.00 97.25 92 GLU A CA 1
ATOM 715 C C . GLU A 1 92 ? -30.246 9.810 15.478 1.00 97.25 92 GLU A C 1
ATOM 717 O O . GLU A 1 92 ? -30.264 9.010 14.550 1.00 97.25 92 GLU A O 1
ATOM 722 N N . ALA A 1 93 ? -30.134 11.129 15.275 1.00 98.12 93 ALA A N 1
ATOM 723 C CA . ALA A 1 93 ? -29.981 11.702 13.940 1.00 98.12 93 ALA A CA 1
ATOM 724 C C . ALA A 1 93 ? -28.659 11.282 13.286 1.00 98.12 93 ALA A C 1
ATOM 726 O O . ALA A 1 93 ? -28.653 10.888 12.122 1.00 98.12 93 ALA A O 1
ATOM 727 N N . VAL A 1 94 ? -27.556 11.309 14.041 1.00 97.00 94 VAL A N 1
ATOM 728 C CA . VAL A 1 94 ? -26.246 10.842 13.558 1.00 97.00 94 VAL A CA 1
ATOM 729 C C . VAL A 1 94 ? -26.270 9.330 13.330 1.00 97.00 94 VAL A C 1
ATOM 731 O O . VAL A 1 94 ? -25.830 8.859 12.287 1.00 97.00 94 VAL A O 1
ATOM 734 N N . GLU A 1 95 ? -26.841 8.557 14.260 1.00 96.19 95 GLU A N 1
ATOM 735 C CA . GLU A 1 95 ? -26.936 7.100 14.103 1.00 96.19 95 GLU A CA 1
ATOM 736 C C . GLU A 1 95 ? -27.824 6.684 12.920 1.00 96.19 95 GLU A C 1
ATOM 738 O O . GLU A 1 95 ? -27.526 5.687 12.264 1.00 96.19 95 GLU A O 1
ATOM 743 N N . ALA A 1 96 ? -28.903 7.420 12.641 1.00 97.69 96 ALA A N 1
ATOM 744 C CA . ALA A 1 96 ? -29.751 7.186 11.476 1.00 97.69 96 ALA A CA 1
ATOM 745 C C . ALA A 1 96 ? -29.021 7.541 10.174 1.00 97.69 96 ALA A C 1
ATOM 747 O O . ALA A 1 96 ? -29.087 6.774 9.217 1.00 97.69 96 ALA A O 1
ATOM 748 N N . PHE A 1 97 ? -28.265 8.644 10.157 1.00 97.94 97 PHE A N 1
ATOM 749 C CA . PHE A 1 97 ? -27.413 9.017 9.026 1.00 97.94 97 PHE A CA 1
ATOM 750 C C . PHE A 1 97 ? -26.354 7.943 8.726 1.00 97.94 97 PHE A C 1
ATOM 752 O O . PHE A 1 97 ? -26.182 7.548 7.575 1.00 97.94 97 PHE A O 1
ATOM 759 N N . ASP A 1 98 ? -25.685 7.415 9.753 1.00 96.50 98 ASP A N 1
ATOM 760 C CA . ASP A 1 98 ? -24.636 6.398 9.595 1.00 96.50 98 ASP A CA 1
ATOM 761 C C . ASP A 1 98 ? -25.189 5.019 9.171 1.00 96.50 98 ASP A C 1
ATOM 763 O O . ASP A 1 98 ? -24.438 4.177 8.679 1.00 96.50 98 ASP A O 1
ATOM 767 N N . LYS A 1 99 ? -26.494 4.768 9.350 1.00 96.75 99 LYS A N 1
ATOM 768 C CA . LYS A 1 99 ? -27.165 3.510 8.967 1.00 96.75 99 LYS A CA 1
ATOM 769 C C . LYS A 1 99 ? -27.894 3.576 7.625 1.00 96.75 99 LYS A C 1
ATOM 771 O O . LYS A 1 99 ? -28.204 2.524 7.071 1.00 96.75 99 LYS A O 1
ATOM 776 N N . ASP A 1 100 ? -28.198 4.767 7.120 1.00 97.56 100 ASP A N 1
ATOM 777 C CA . ASP A 1 100 ? -28.903 4.938 5.850 1.00 97.56 100 ASP A CA 1
ATOM 778 C C . ASP A 1 100 ? -28.041 4.451 4.677 1.00 97.56 100 ASP A C 1
ATOM 780 O O . ASP A 1 100 ? -26.867 4.795 4.559 1.00 97.56 100 ASP A O 1
ATOM 784 N N . GLU A 1 101 ? -28.623 3.657 3.778 1.00 96.69 101 GLU A N 1
ATOM 785 C CA . GLU A 1 101 ? -27.905 3.046 2.652 1.00 96.69 101 GLU A CA 1
ATOM 786 C C . GLU A 1 101 ? -27.197 4.065 1.742 1.00 96.69 101 GLU A C 1
ATOM 788 O O . GLU A 1 101 ? -26.181 3.736 1.127 1.00 96.69 101 GLU A O 1
ATOM 793 N N . ARG A 1 102 ? -27.696 5.305 1.676 1.00 96.38 102 ARG A N 1
ATOM 794 C CA . ARG A 1 102 ? -27.146 6.387 0.849 1.00 96.38 102 ARG A CA 1
ATOM 795 C C . ARG A 1 102 ? -25.945 7.064 1.505 1.00 96.38 102 ARG A C 1
ATOM 797 O O . ARG A 1 102 ? -25.126 7.632 0.789 1.00 96.38 102 ARG A O 1
ATOM 804 N N . THR A 1 103 ? -25.839 7.021 2.835 1.00 97.31 103 THR A N 1
ATOM 805 C CA . THR A 1 103 ? -24.841 7.779 3.615 1.00 97.31 103 THR A CA 1
ATOM 806 C C . THR A 1 103 ? -23.984 6.926 4.551 1.00 97.31 103 THR A C 1
ATOM 808 O O . THR A 1 103 ? -23.009 7.437 5.093 1.00 97.31 103 THR A O 1
ATOM 811 N N . LYS A 1 104 ? -24.233 5.616 4.678 1.00 96.75 104 LYS A N 1
ATOM 812 C CA . LYS A 1 104 ? -23.448 4.687 5.522 1.00 96.75 104 LYS A CA 1
ATOM 813 C C . LYS A 1 104 ? -21.943 4.673 5.232 1.00 96.75 104 LYS A C 1
ATOM 815 O O . LYS A 1 104 ? -21.129 4.328 6.085 1.00 96.75 104 LYS A O 1
ATOM 820 N N . ASN A 1 105 ? -21.561 5.088 4.025 1.00 97.31 105 ASN A N 1
ATOM 821 C CA . ASN A 1 105 ? -20.175 5.181 3.577 1.00 97.31 105 ASN A CA 1
ATOM 822 C C . ASN A 1 105 ? -19.609 6.613 3.636 1.00 97.31 105 ASN A C 1
ATOM 824 O O . ASN A 1 105 ? -18.561 6.869 3.051 1.00 97.31 105 ASN A O 1
ATOM 828 N N . ALA A 1 106 ? -20.261 7.549 4.336 1.00 97.81 106 ALA A N 1
ATOM 829 C CA . ALA A 1 106 ? -19.816 8.942 4.438 1.00 97.81 106 ALA A CA 1
ATOM 830 C C . ALA A 1 106 ? -18.389 9.087 4.985 1.00 97.81 106 ALA A C 1
ATOM 832 O O . ALA A 1 106 ? -17.682 10.005 4.591 1.00 97.81 106 ALA A O 1
ATOM 833 N N . HIS A 1 107 ? -17.932 8.164 5.838 1.00 97.44 107 HIS A N 1
ATOM 834 C CA . HIS A 1 107 ? -16.563 8.143 6.369 1.00 97.44 107 HIS A CA 1
ATOM 835 C C . HIS A 1 107 ? -15.478 8.076 5.277 1.00 97.44 107 HIS A C 1
ATOM 837 O O . HIS A 1 107 ? -14.366 8.543 5.500 1.00 97.44 107 HIS A O 1
ATOM 843 N N . ARG A 1 108 ? -15.793 7.574 4.069 1.00 98.00 108 ARG A N 1
ATOM 844 C CA . ARG A 1 108 ? -14.880 7.628 2.908 1.00 98.00 108 ARG A CA 1
ATOM 845 C C . ARG A 1 108 ? -14.545 9.068 2.495 1.00 98.00 108 ARG A C 1
ATOM 847 O O . ARG A 1 108 ? -13.532 9.285 1.845 1.00 98.00 108 ARG A O 1
ATOM 854 N N . GLY A 1 109 ? -15.381 10.034 2.878 1.00 97.94 109 GLY A N 1
ATOM 855 C CA . GLY A 1 109 ? -15.211 11.468 2.649 1.00 97.94 109 GLY A CA 1
ATOM 856 C C . GLY A 1 109 ? -14.458 12.215 3.746 1.00 97.94 109 GLY A C 1
ATOM 857 O O . GLY A 1 109 ? -14.325 13.432 3.642 1.00 97.94 109 GLY A O 1
ATOM 858 N N . ASN A 1 110 ? -14.001 11.525 4.797 1.00 97.94 110 ASN A N 1
ATOM 859 C CA . ASN A 1 110 ? -13.256 12.139 5.893 1.00 97.94 110 ASN A CA 1
ATOM 860 C C . ASN A 1 110 ? -11.794 12.373 5.493 1.00 97.94 110 ASN A C 1
ATOM 862 O O . ASN A 1 110 ? -10.888 11.611 5.840 1.00 97.94 110 ASN A O 1
ATOM 866 N N . PHE A 1 111 ? -11.586 13.421 4.708 1.00 97.44 111 PHE A N 1
ATOM 867 C CA . PHE A 1 111 ? -10.284 13.938 4.318 1.00 97.44 111 PHE A CA 1
ATOM 868 C C . PHE A 1 111 ? -10.336 15.467 4.269 1.00 97.44 111 PHE A C 1
ATOM 870 O O . PHE A 1 111 ? -11.400 16.078 4.202 1.00 97.44 111 PHE A O 1
ATOM 877 N N . SER A 1 112 ? -9.172 16.103 4.339 1.00 97.38 112 SER A N 1
ATOM 878 C CA . SER A 1 112 ? -9.064 17.560 4.421 1.00 97.38 112 SER A CA 1
ATOM 879 C C . SER A 1 112 ? -9.480 18.267 3.126 1.00 97.38 112 SER A C 1
ATOM 881 O O . SER A 1 112 ? -9.376 17.719 2.029 1.00 97.38 112 SER A O 1
ATOM 883 N N . GLN A 1 113 ? -9.820 19.556 3.230 1.00 98.00 113 GLN A N 1
ATOM 884 C CA . GLN A 1 113 ? -10.082 20.411 2.066 1.00 98.00 113 GLN A CA 1
ATOM 885 C C . GLN A 1 113 ? -8.897 20.458 1.079 1.00 98.00 113 GLN A C 1
ATOM 887 O O . GLN A 1 113 ? -9.107 20.559 -0.129 1.00 98.00 113 GLN A O 1
ATOM 892 N N . ARG A 1 114 ? -7.652 20.371 1.576 1.00 97.81 114 ARG A N 1
ATOM 893 C CA . ARG A 1 114 ? -6.449 20.282 0.729 1.00 97.81 114 ARG A CA 1
ATOM 894 C C . ARG A 1 114 ? -6.434 18.977 -0.061 1.00 97.81 114 ARG A C 1
ATOM 896 O O . ARG A 1 114 ? -6.238 19.015 -1.267 1.00 97.81 114 ARG A O 1
ATOM 903 N N . GLN A 1 115 ? -6.680 17.845 0.597 1.00 98.31 115 GLN A N 1
ATOM 904 C CA . GLN A 1 115 ? -6.775 16.545 -0.076 1.00 98.31 115 GLN A CA 1
ATOM 905 C C . GLN A 1 115 ? -7.915 16.530 -1.096 1.00 98.31 115 GLN A C 1
ATOM 907 O O . GLN A 1 115 ? -7.728 16.036 -2.199 1.00 98.31 115 GLN A O 1
ATOM 912 N N . PHE A 1 116 ? -9.060 17.142 -0.781 1.00 98.50 116 PHE A N 1
ATOM 913 C CA . PHE A 1 116 ? -10.148 17.305 -1.742 1.00 98.50 116 PHE A CA 1
ATOM 914 C C . PHE A 1 116 ? -9.713 18.091 -2.990 1.00 98.50 116 PHE A C 1
ATOM 916 O O . PHE A 1 116 ? -10.013 17.675 -4.107 1.00 98.50 116 PHE A O 1
ATOM 923 N N . ALA A 1 117 ? -8.996 19.209 -2.826 1.00 98.56 117 ALA A N 1
ATOM 924 C CA . ALA A 1 117 ? -8.469 19.980 -3.954 1.00 98.56 117 ALA A CA 1
ATOM 925 C C . ALA A 1 117 ? -7.490 19.150 -4.803 1.00 98.56 117 ALA A C 1
ATOM 927 O O . ALA A 1 117 ? -7.685 19.039 -6.011 1.00 98.56 117 ALA A O 1
ATOM 928 N N . LEU A 1 118 ? -6.530 18.476 -4.161 1.00 98.56 118 LEU A N 1
ATOM 929 C CA . LEU A 1 118 ? -5.553 17.613 -4.833 1.00 98.56 118 LEU A CA 1
ATOM 930 C C . LEU A 1 118 ? -6.210 16.444 -5.581 1.00 98.56 118 LEU A C 1
ATOM 932 O O . LEU A 1 118 ? -5.790 16.119 -6.685 1.00 98.56 118 LEU A O 1
ATOM 936 N N . LEU A 1 119 ? -7.264 15.834 -5.030 1.00 98.50 119 LEU A N 1
ATOM 937 C CA . LEU A 1 119 ? -8.020 14.785 -5.723 1.00 98.50 119 LEU A CA 1
ATOM 938 C C . LEU A 1 119 ? -8.724 15.319 -6.976 1.00 98.50 119 LEU A C 1
ATOM 940 O O . LEU A 1 119 ? -8.741 14.638 -7.997 1.00 98.50 119 LEU A O 1
ATOM 944 N N . ASN A 1 120 ? -9.291 16.530 -6.921 1.00 98.44 120 ASN A N 1
ATOM 945 C CA . ASN A 1 120 ? -9.884 17.150 -8.109 1.00 98.44 120 ASN A CA 1
ATOM 946 C C . ASN A 1 120 ? -8.830 17.430 -9.186 1.00 98.44 120 ASN A C 1
ATOM 948 O O . ASN A 1 120 ? -9.098 17.186 -10.358 1.00 98.44 120 ASN A O 1
ATOM 952 N N . GLU A 1 121 ? -7.650 17.921 -8.800 1.00 98.50 121 GLU A N 1
ATOM 953 C CA . GLU A 1 121 ? -6.537 18.147 -9.728 1.00 98.50 121 GLU A CA 1
ATOM 954 C C . GLU A 1 121 ? -6.059 16.830 -10.348 1.00 98.50 121 GLU A C 1
ATOM 956 O O . GLU A 1 121 ? -6.038 16.712 -11.570 1.00 98.50 121 GLU A O 1
ATOM 961 N N . TYR A 1 122 ? -5.792 15.814 -9.524 1.00 98.38 122 TYR A N 1
ATOM 962 C CA . TYR A 1 122 ? -5.367 14.482 -9.959 1.00 98.38 122 TYR A CA 1
ATOM 963 C C . TYR A 1 122 ? -6.319 13.865 -10.995 1.00 98.38 122 TYR A C 1
ATOM 965 O O . TYR A 1 122 ? -5.889 13.416 -12.059 1.00 98.38 122 TYR A O 1
ATOM 973 N N . TRP A 1 123 ? -7.627 13.886 -10.720 1.00 97.81 123 TRP A N 1
ATOM 974 C CA . TRP A 1 123 ? -8.640 13.306 -11.606 1.00 97.81 123 TRP A CA 1
ATOM 975 C C . TRP A 1 123 ? -8.992 14.180 -12.819 1.00 97.81 123 TRP A C 1
ATOM 977 O O . TRP A 1 123 ? -9.665 13.706 -13.733 1.00 97.81 123 TRP A O 1
ATOM 987 N N . ALA A 1 124 ? -8.537 15.435 -12.863 1.00 97.94 124 ALA A N 1
ATOM 988 C CA . ALA A 1 124 ? -8.654 16.292 -14.042 1.00 97.94 124 ALA A CA 1
ATOM 989 C C . ALA A 1 124 ? -7.521 16.065 -15.063 1.00 97.94 124 ALA A C 1
ATOM 991 O O . ALA A 1 124 ? -7.635 16.508 -16.211 1.00 97.94 124 ALA A O 1
ATOM 992 N N . ILE A 1 125 ? -6.434 15.390 -14.672 1.00 98.19 125 ILE A N 1
ATOM 993 C CA . ILE A 1 125 ? -5.320 15.068 -15.566 1.00 98.19 125 ILE A CA 1
ATOM 994 C C . ILE A 1 125 ? -5.715 13.884 -16.457 1.00 98.19 125 ILE A C 1
ATOM 996 O O . ILE A 1 125 ? -5.942 12.781 -15.977 1.00 98.19 125 ILE A O 1
ATOM 1000 N N . VAL A 1 126 ? -5.789 14.127 -17.768 1.00 97.00 126 VAL A N 1
ATOM 1001 C CA . VAL A 1 126 ? -6.143 13.112 -18.784 1.00 97.00 126 VAL A CA 1
ATOM 1002 C C . VAL A 1 126 ? -4.932 12.285 -19.228 1.00 97.00 126 VAL A C 1
ATOM 1004 O O . VAL A 1 126 ? -5.083 11.176 -19.720 1.00 97.00 126 VAL A O 1
ATOM 1007 N N . ASP A 1 127 ? -3.734 12.853 -19.111 1.00 97.06 127 ASP A N 1
ATOM 1008 C CA . ASP A 1 127 ? -2.487 12.209 -19.516 1.00 97.06 127 ASP A CA 1
ATOM 1009 C C . ASP A 1 127 ? -1.967 11.316 -18.382 1.00 97.06 127 ASP A C 1
ATOM 1011 O O . ASP A 1 127 ? -1.585 11.822 -17.326 1.00 97.06 127 ASP A O 1
ATOM 1015 N N . ASP A 1 128 ? -1.944 10.000 -18.606 1.00 93.62 128 ASP A N 1
ATOM 1016 C CA . ASP A 1 128 ? -1.569 9.005 -17.591 1.00 93.62 128 ASP A CA 1
ATOM 1017 C C . ASP A 1 128 ? -0.169 9.247 -17.006 1.00 93.62 128 ASP A C 1
ATOM 1019 O O . ASP A 1 128 ? 0.051 9.052 -15.809 1.00 93.62 128 ASP A O 1
ATOM 1023 N N . LYS A 1 129 ? 0.783 9.715 -17.827 1.00 92.38 129 LYS A N 1
ATOM 1024 C CA . LYS A 1 129 ? 2.153 9.985 -17.378 1.00 92.38 129 LYS A CA 1
ATOM 1025 C C . LYS A 1 129 ? 2.174 11.178 -16.427 1.00 92.38 129 LYS A C 1
ATOM 1027 O O . LYS A 1 129 ? 2.709 11.070 -15.327 1.00 92.38 129 LYS A O 1
ATOM 1032 N N . LYS A 1 130 ? 1.527 12.283 -16.801 1.00 96.50 130 LYS A N 1
ATOM 1033 C CA . LYS A 1 130 ? 1.411 13.469 -15.934 1.00 96.50 130 LYS A CA 1
ATOM 1034 C C . LYS A 1 130 ? 0.607 13.185 -14.672 1.00 96.50 130 LYS A C 1
ATOM 1036 O O . LYS A 1 130 ? 0.891 13.753 -13.623 1.00 96.50 130 LYS A O 1
ATOM 1041 N N . GLN A 1 131 ? -0.401 12.321 -14.762 1.00 96.81 131 GLN A N 1
ATOM 1042 C CA . GLN A 1 131 ? -1.192 11.918 -13.607 1.00 96.81 131 GLN A CA 1
ATOM 1043 C C . GLN A 1 131 ? -0.334 11.114 -12.617 1.00 96.81 131 GLN A C 1
ATOM 1045 O O . GLN A 1 131 ? -0.408 11.345 -11.409 1.00 96.81 131 GLN A O 1
ATOM 1050 N N . ALA A 1 132 ? 0.510 10.206 -13.115 1.00 93.75 132 ALA A N 1
ATOM 1051 C CA . ALA A 1 132 ? 1.464 9.464 -12.296 1.00 93.75 132 ALA A CA 1
ATOM 1052 C C . ALA A 1 132 ? 2.534 10.376 -11.668 1.00 93.75 132 ALA A C 1
ATOM 1054 O O . ALA A 1 132 ? 2.820 10.232 -10.481 1.00 93.75 132 ALA A O 1
ATOM 1055 N N . GLU A 1 133 ? 3.074 11.337 -12.426 1.00 94.81 133 GLU A N 1
ATOM 1056 C CA . GLU A 1 133 ? 4.011 12.358 -11.925 1.00 94.81 133 GLU A CA 1
ATOM 1057 C C . GLU A 1 133 ? 3.376 13.187 -10.795 1.00 94.81 133 GLU A C 1
ATOM 1059 O O . GLU A 1 133 ? 3.948 13.296 -9.712 1.00 94.81 133 GLU A O 1
ATOM 1064 N N . PHE A 1 134 ? 2.142 13.668 -10.984 1.00 97.81 134 PHE A N 1
ATOM 1065 C CA . PHE A 1 134 ? 1.399 14.401 -9.952 1.00 97.81 134 PHE A CA 1
ATOM 1066 C C . PHE A 1 134 ? 1.191 13.566 -8.682 1.00 97.81 134 PHE A C 1
ATOM 1068 O O . PHE A 1 134 ? 1.336 14.061 -7.564 1.00 97.81 134 PHE A O 1
ATOM 1075 N N . LEU A 1 135 ? 0.860 12.278 -8.826 1.00 96.81 135 LEU A N 1
ATOM 1076 C CA . LEU A 1 135 ? 0.723 11.386 -7.675 1.00 96.81 135 LEU A CA 1
ATOM 1077 C C . LEU A 1 135 ? 2.053 11.146 -6.964 1.00 96.81 135 LEU A C 1
ATOM 1079 O O . LEU A 1 135 ? 2.051 10.999 -5.747 1.00 96.81 135 LEU A O 1
ATOM 1083 N N . ALA A 1 136 ? 3.170 11.089 -7.688 1.00 93.25 136 ALA A N 1
ATOM 1084 C CA . ALA A 1 136 ? 4.485 10.964 -7.073 1.00 93.25 136 ALA A CA 1
ATOM 1085 C C . ALA A 1 136 ? 4.819 12.202 -6.221 1.00 93.25 136 ALA A C 1
ATOM 1087 O O . ALA A 1 136 ? 5.295 12.049 -5.098 1.00 93.25 136 ALA A O 1
ATOM 1088 N N . GLU A 1 137 ? 4.495 13.404 -6.708 1.00 96.94 137 GLU A N 1
ATOM 1089 C CA . GLU A 1 137 ? 4.697 14.670 -5.985 1.00 96.94 137 GLU A CA 1
ATOM 1090 C C . GLU A 1 137 ? 3.777 14.834 -4.762 1.00 96.94 137 GLU A C 1
ATOM 1092 O O . GLU A 1 137 ? 4.164 15.471 -3.782 1.00 96.94 137 GLU A O 1
ATOM 1097 N N . HIS A 1 138 ? 2.577 14.244 -4.798 1.00 97.56 138 HIS A N 1
ATOM 1098 C CA . HIS A 1 138 ? 1.551 14.355 -3.749 1.00 97.56 138 HIS A CA 1
ATOM 1099 C C . HIS A 1 138 ? 1.217 13.016 -3.071 1.00 97.56 138 HIS A C 1
ATOM 1101 O O . HIS A 1 138 ? 0.095 12.786 -2.590 1.00 97.56 138 HIS A O 1
ATOM 1107 N N . LYS A 1 139 ? 2.184 12.092 -3.065 1.00 95.19 139 LYS A N 1
ATOM 1108 C CA . LYS A 1 139 ? 2.000 10.717 -2.581 1.00 95.19 139 LYS A CA 1
ATOM 1109 C C . LYS A 1 139 ? 1.600 10.687 -1.107 1.00 95.19 139 LYS A C 1
ATOM 1111 O O . LYS A 1 139 ? 0.722 9.902 -0.743 1.00 95.19 139 LYS A O 1
ATOM 1116 N N . ASP A 1 140 ? 2.182 11.567 -0.300 1.00 94.62 140 ASP A N 1
ATOM 1117 C CA . ASP A 1 140 ? 1.969 11.625 1.148 1.00 94.62 140 ASP A CA 1
ATOM 1118 C C . ASP A 1 140 ? 0.619 12.261 1.527 1.00 94.62 140 ASP A C 1
ATOM 1120 O O . ASP A 1 140 ? 0.111 12.044 2.627 1.00 94.62 140 ASP A O 1
ATOM 1124 N N . GLU A 1 141 ? -0.023 13.005 0.618 1.00 96.69 141 GLU A N 1
ATOM 1125 C CA . GLU A 1 141 ? -1.335 13.604 0.872 1.00 96.69 141 GLU A CA 1
ATOM 1126 C C . GLU A 1 141 ? -2.503 12.769 0.347 1.00 96.69 141 GLU A C 1
ATOM 1128 O O . GLU A 1 141 ? -3.486 12.582 1.071 1.00 96.69 141 GLU A O 1
ATOM 1133 N N . ILE A 1 142 ? -2.438 12.294 -0.903 1.00 97.56 142 ILE A N 1
ATOM 1134 C CA . ILE A 1 142 ? -3.566 11.605 -1.564 1.00 97.56 142 ILE A CA 1
ATOM 1135 C C . ILE A 1 142 ? -3.262 10.147 -1.933 1.00 97.56 142 ILE A C 1
ATOM 1137 O O . ILE A 1 142 ? -4.185 9.349 -2.116 1.00 97.56 142 ILE A O 1
ATOM 1141 N N . GLY A 1 143 ? -1.984 9.761 -1.977 1.00 95.56 143 GLY A N 1
ATOM 1142 C CA . GLY A 1 143 ? -1.545 8.376 -2.182 1.00 95.56 143 GLY A CA 1
ATOM 1143 C C . GLY A 1 143 ? -1.617 7.500 -0.923 1.00 95.56 143 GLY A C 1
ATOM 1144 O O . GLY A 1 143 ? -1.429 6.280 -1.010 1.00 95.56 143 GLY A O 1
ATOM 1145 N N . VAL A 1 144 ? -1.912 8.099 0.233 1.00 93.75 144 VAL A N 1
ATOM 1146 C CA . VAL A 1 144 ? -1.976 7.433 1.538 1.00 93.75 144 VAL A CA 1
ATOM 1147 C C . VAL A 1 144 ? -3.327 6.786 1.810 1.00 93.75 144 VAL A C 1
ATOM 1149 O O . VAL A 1 144 ? -4.361 7.192 1.280 1.00 93.75 144 VAL A O 1
ATOM 1152 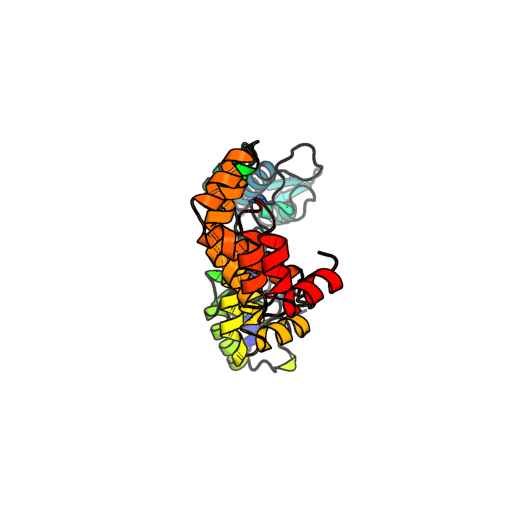N N . LYS A 1 145 ? -3.311 5.802 2.712 1.00 95.88 145 LYS A N 1
ATOM 1153 C CA . LYS A 1 145 ? -4.499 5.234 3.348 1.00 95.88 145 LYS A CA 1
ATOM 1154 C C . LYS A 1 145 ? -4.665 5.876 4.735 1.00 95.88 145 LYS A C 1
ATOM 1156 O O . LYS A 1 145 ? -3.926 5.494 5.643 1.00 95.88 145 LYS A O 1
ATOM 1161 N N . PRO A 1 146 ? -5.608 6.821 4.931 1.00 97.00 146 PRO A N 1
ATOM 1162 C CA . PRO A 1 146 ? -5.675 7.649 6.142 1.00 97.00 146 PRO A CA 1
ATOM 1163 C C . PRO A 1 146 ? -5.706 6.867 7.456 1.00 97.00 146 PRO A C 1
ATOM 1165 O O . PRO A 1 146 ? -5.049 7.249 8.421 1.00 97.00 146 PRO A O 1
ATOM 1168 N N . ARG A 1 147 ? -6.430 5.741 7.494 1.00 96.81 147 ARG A N 1
ATOM 1169 C CA . ARG A 1 147 ? -6.460 4.856 8.665 1.00 96.81 147 ARG A CA 1
ATOM 1170 C C . ARG A 1 147 ? -5.078 4.306 9.033 1.00 96.81 147 ARG A C 1
ATOM 1172 O O . ARG A 1 147 ? -4.745 4.254 10.214 1.00 96.81 147 ARG A O 1
ATOM 1179 N N . ASP A 1 148 ? -4.296 3.887 8.042 1.00 95.19 148 ASP A N 1
ATOM 1180 C CA . ASP A 1 148 ? -2.965 3.320 8.275 1.00 95.19 148 ASP A CA 1
ATOM 1181 C C . ASP A 1 148 ? -1.973 4.424 8.662 1.00 95.19 148 ASP A C 1
ATOM 1183 O O . ASP A 1 148 ? -1.166 4.225 9.562 1.00 95.19 148 ASP A O 1
ATOM 1187 N N . GLU A 1 149 ? -2.083 5.608 8.056 1.00 95.38 149 GLU A N 1
ATOM 1188 C CA . GLU A 1 149 ? -1.250 6.770 8.392 1.00 95.38 149 GLU A CA 1
ATOM 1189 C C . GLU A 1 149 ? -1.473 7.251 9.832 1.00 95.38 149 GLU A C 1
ATOM 1191 O O . GLU A 1 149 ? -0.531 7.500 10.592 1.00 95.38 149 GLU A O 1
ATOM 1196 N N . TRP A 1 150 ? -2.736 7.294 10.262 1.00 97.25 150 TRP A N 1
ATOM 1197 C CA . TRP A 1 150 ? -3.057 7.576 11.655 1.00 97.25 150 TRP A CA 1
ATOM 1198 C C . TRP A 1 150 ? -2.432 6.528 12.584 1.00 97.25 150 TRP A C 1
ATOM 1200 O O . TRP A 1 150 ? -1.806 6.882 13.574 1.00 97.25 150 TRP A O 1
ATOM 1210 N N . LEU A 1 151 ? -2.515 5.239 12.245 1.00 96.81 151 LEU A N 1
ATOM 1211 C CA . LEU A 1 151 ? -1.928 4.178 13.067 1.00 96.81 151 LEU A CA 1
ATOM 1212 C C . LEU A 1 151 ? -0.394 4.221 13.120 1.00 96.81 151 LEU A C 1
ATOM 1214 O O . LEU A 1 151 ? 0.175 3.929 14.169 1.00 96.81 151 LEU A O 1
ATOM 1218 N N . ARG A 1 152 ? 0.280 4.617 12.034 1.00 94.88 152 ARG A N 1
ATOM 1219 C CA . ARG A 1 152 ? 1.740 4.815 12.021 1.00 94.88 152 ARG A CA 1
ATOM 1220 C C . ARG A 1 152 ? 2.176 5.927 12.974 1.00 94.88 152 ARG A C 1
ATOM 1222 O O . ARG A 1 152 ? 3.158 5.763 13.691 1.00 94.88 152 ARG A O 1
ATOM 1229 N N . SER A 1 153 ? 1.421 7.025 13.017 1.00 96.69 153 SER A N 1
ATOM 1230 C CA . SER A 1 153 ? 1.675 8.150 13.931 1.00 96.69 153 SER A CA 1
ATOM 1231 C C . SER A 1 153 ? 1.207 7.904 15.374 1.00 96.69 153 SER A C 1
ATOM 1233 O O . SER A 1 153 ? 1.590 8.653 16.271 1.00 96.69 153 SER A O 1
ATOM 1235 N N . HIS A 1 154 ? 0.430 6.842 15.614 1.00 97.81 154 HIS A N 1
ATOM 1236 C CA . HIS A 1 154 ? -0.136 6.470 16.916 1.00 97.81 154 HIS A CA 1
ATOM 1237 C C . HIS A 1 154 ? 0.268 5.030 17.287 1.00 97.81 154 HIS A C 1
ATOM 1239 O O . HIS A 1 154 ? -0.570 4.122 17.334 1.00 97.81 154 HIS A O 1
ATOM 1245 N N . PRO A 1 155 ? 1.571 4.774 17.527 1.00 97.44 155 PRO A N 1
ATOM 1246 C CA . PRO A 1 155 ? 2.088 3.417 17.690 1.00 97.44 155 PRO A CA 1
ATOM 1247 C C . PRO A 1 155 ? 1.510 2.685 18.907 1.00 97.44 155 PRO A C 1
ATOM 1249 O O . PRO A 1 155 ? 1.376 1.462 18.876 1.00 97.44 155 PRO A O 1
ATOM 1252 N N . LYS A 1 156 ? 1.139 3.410 19.971 1.00 97.50 156 LYS A N 1
ATOM 1253 C CA . LYS A 1 156 ? 0.500 2.821 21.155 1.00 97.50 156 LYS A CA 1
ATOM 1254 C C . LYS A 1 156 ? -0.879 2.269 20.798 1.00 97.50 156 LYS A C 1
ATOM 1256 O O . LYS A 1 156 ? -1.171 1.115 21.084 1.00 97.50 156 LYS A O 1
ATOM 1261 N N . GLU A 1 157 ? -1.697 3.062 20.128 1.00 97.50 157 GLU A N 1
ATOM 1262 C CA . GLU A 1 157 ? -3.036 2.692 19.689 1.00 97.50 157 GLU A CA 1
ATOM 1263 C C . GLU A 1 157 ? -2.982 1.592 18.622 1.00 97.50 157 GLU A C 1
ATOM 1265 O O . GLU A 1 157 ? -3.798 0.669 18.628 1.00 97.50 157 GLU A O 1
ATOM 1270 N N . ASN A 1 158 ? -1.974 1.619 17.742 1.00 96.75 158 ASN A N 1
ATOM 1271 C CA . ASN A 1 158 ? -1.732 0.526 16.809 1.00 96.75 158 ASN A CA 1
ATOM 1272 C C . ASN A 1 158 ? -1.404 -0.788 17.529 1.00 96.75 158 ASN A C 1
ATOM 1274 O O . ASN A 1 158 ? -1.977 -1.822 17.182 1.00 96.75 158 ASN A O 1
ATOM 1278 N N . ALA A 1 159 ? -0.551 -0.742 18.553 1.00 95.75 159 ALA A N 1
ATOM 1279 C CA . ALA A 1 159 ? -0.236 -1.888 19.395 1.00 95.75 159 ALA A CA 1
ATOM 1280 C C . ALA A 1 159 ? -1.459 -2.418 20.156 1.00 95.75 159 ALA A C 1
ATOM 1282 O O . ALA A 1 159 ? -1.701 -3.624 20.15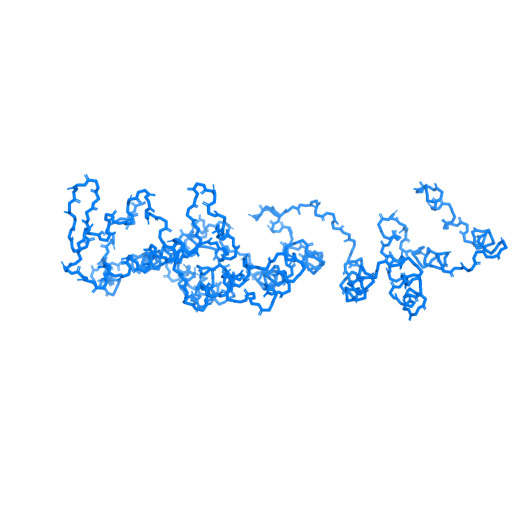2 1.00 95.75 159 ALA A O 1
ATOM 1283 N N . GLU A 1 160 ? -2.253 -1.532 20.762 1.00 94.94 160 GLU A N 1
ATOM 1284 C CA . GLU A 1 160 ? -3.495 -1.886 21.459 1.00 94.94 160 GLU A CA 1
ATOM 1285 C C . GLU A 1 160 ? -4.457 -2.633 20.535 1.00 94.94 160 GLU A C 1
ATOM 1287 O O . GLU A 1 160 ? -4.971 -3.685 20.901 1.00 94.94 160 GLU A O 1
ATOM 1292 N N . LEU A 1 161 ? -4.666 -2.143 19.311 1.00 94.81 161 LEU A N 1
ATOM 1293 C CA . LEU A 1 161 ? -5.508 -2.826 18.330 1.00 94.81 161 LEU A CA 1
ATOM 1294 C C . LEU A 1 161 ? -4.919 -4.158 17.861 1.00 94.81 161 LEU A C 1
ATOM 1296 O O . LEU A 1 161 ? -5.659 -5.126 17.667 1.00 94.81 161 LEU A O 1
ATOM 1300 N N . ALA A 1 162 ? -3.603 -4.218 17.658 1.00 93.75 162 ALA A N 1
ATOM 1301 C CA . ALA A 1 162 ? -2.922 -5.427 17.210 1.00 93.75 162 ALA A CA 1
ATOM 1302 C C . ALA A 1 162 ? -3.005 -6.556 18.247 1.00 93.75 162 ALA A C 1
ATOM 1304 O O . ALA A 1 162 ? -3.229 -7.705 17.867 1.00 93.75 162 ALA A O 1
ATOM 1305 N N . VAL A 1 163 ? -2.930 -6.234 19.546 1.00 93.62 163 VAL A N 1
ATOM 1306 C CA . VAL A 1 163 ? -3.127 -7.189 20.655 1.00 93.62 163 VAL A CA 1
ATOM 1307 C C . VAL A 1 163 ? -4.456 -7.939 20.534 1.00 93.62 163 VAL A C 1
ATOM 1309 O O . VAL A 1 163 ? -4.526 -9.132 20.818 1.00 93.62 163 VAL A O 1
ATOM 1312 N N . TRP A 1 164 ? -5.498 -7.266 20.050 1.00 91.19 164 TRP A N 1
ATOM 1313 C CA . TRP A 1 164 ? -6.828 -7.850 19.867 1.00 91.19 164 TRP A CA 1
ATOM 1314 C C . TRP A 1 164 ? -7.090 -8.353 18.439 1.00 91.19 164 TRP A C 1
ATOM 1316 O O . TRP A 1 164 ? -8.228 -8.685 18.109 1.00 91.19 164 TRP A O 1
ATOM 1326 N N . GLY A 1 165 ? -6.070 -8.386 17.574 1.00 91.00 165 GLY A N 1
ATOM 1327 C CA . GLY A 1 165 ? -6.189 -8.812 16.176 1.00 91.00 165 GLY A CA 1
ATOM 1328 C C . GLY A 1 165 ? -7.014 -7.875 15.290 1.00 91.00 165 GLY A C 1
ATOM 1329 O O . GLY A 1 165 ? -7.540 -8.305 14.267 1.00 91.00 165 GLY A O 1
ATOM 1330 N N . GLN A 1 166 ? -7.156 -6.605 15.678 1.00 91.62 166 GLN A N 1
ATOM 1331 C CA . GLN A 1 166 ? -7.986 -5.612 14.981 1.00 91.62 166 GLN A CA 1
ATOM 1332 C C . GLN A 1 166 ? -7.196 -4.731 14.004 1.00 91.62 166 GLN A C 1
ATOM 1334 O O . GLN A 1 166 ? -7.788 -4.052 13.164 1.00 91.62 166 GLN A O 1
ATOM 1339 N N . ALA A 1 167 ? -5.867 -4.742 14.098 1.00 92.56 167 ALA A N 1
ATOM 1340 C CA . ALA A 1 167 ? -4.963 -4.060 13.181 1.00 92.56 167 ALA A CA 1
ATOM 1341 C C . ALA A 1 167 ? -3.665 -4.860 13.011 1.00 92.56 167 ALA A C 1
ATOM 1343 O O . ALA A 1 167 ? -3.305 -5.669 13.863 1.00 92.56 167 ALA A O 1
ATOM 1344 N N . LYS A 1 168 ? -2.955 -4.613 11.908 1.00 91.81 168 LYS A N 1
ATOM 1345 C CA . LYS A 1 168 ? -1.568 -5.063 11.733 1.00 91.81 168 LYS A CA 1
ATOM 1346 C C . LYS A 1 168 ? -0.636 -4.072 12.422 1.00 91.81 168 LYS A C 1
ATOM 1348 O O . LYS A 1 168 ? -0.953 -2.885 12.459 1.00 91.81 168 LYS A O 1
ATOM 1353 N N . ILE A 1 169 ? 0.505 -4.536 12.917 1.00 93.25 169 ILE A N 1
ATOM 1354 C CA . ILE A 1 169 ? 1.555 -3.645 13.416 1.00 93.25 169 ILE A CA 1
ATOM 1355 C C . ILE A 1 169 ? 2.217 -2.966 12.214 1.00 93.25 169 ILE A C 1
ATOM 1357 O O . ILE A 1 169 ? 2.669 -3.645 11.295 1.00 93.25 169 ILE A O 1
ATOM 1361 N N . LEU A 1 170 ? 2.236 -1.633 12.198 1.00 92.12 170 LEU A N 1
ATOM 1362 C CA . LEU A 1 170 ? 2.717 -0.855 11.053 1.00 92.12 170 LEU A CA 1
ATOM 1363 C C . LEU A 1 170 ? 4.128 -0.290 11.247 1.00 92.12 170 LEU A 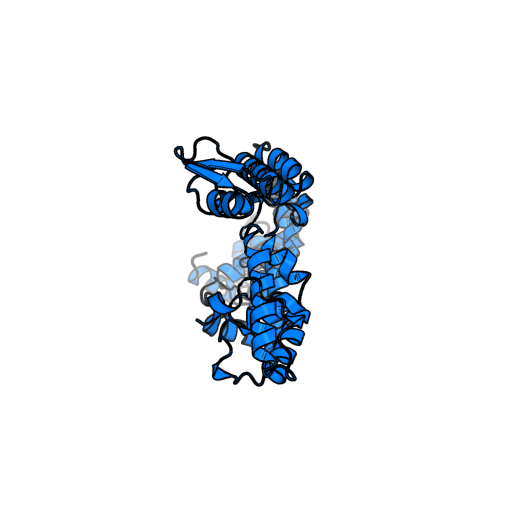C 1
ATOM 1365 O O . LEU A 1 170 ? 4.767 0.050 10.252 1.00 92.12 170 LEU A O 1
ATOM 1369 N N . THR A 1 171 ? 4.607 -0.178 12.490 1.00 93.50 171 THR A N 1
ATOM 1370 C CA . THR A 1 171 ? 5.906 0.433 12.823 1.00 93.50 171 THR A CA 1
ATOM 1371 C C . THR A 1 171 ? 6.660 -0.340 13.909 1.00 93.50 171 THR A C 1
ATOM 1373 O O . THR A 1 171 ? 6.072 -1.103 14.684 1.00 93.50 171 THR A O 1
ATOM 1376 N N . LYS A 1 172 ? 7.975 -0.107 14.008 1.00 93.56 172 LYS A N 1
ATOM 1377 C CA . LYS A 1 172 ? 8.849 -0.697 15.038 1.00 93.56 172 LYS A CA 1
ATOM 1378 C C . LYS A 1 172 ? 8.483 -0.218 16.449 1.00 93.56 172 LYS A C 1
ATOM 1380 O O . LYS A 1 172 ? 8.564 -0.977 17.421 1.00 93.56 172 LYS A O 1
ATOM 1385 N N . GLU A 1 173 ? 8.024 1.022 16.578 1.00 95.44 173 GLU A N 1
ATOM 1386 C CA . GLU A 1 173 ? 7.523 1.590 17.831 1.00 95.44 173 GLU A CA 1
ATOM 1387 C C . GLU A 1 173 ? 6.251 0.862 18.274 1.00 95.44 173 GLU A C 1
ATOM 1389 O O . GLU A 1 173 ? 6.148 0.457 19.435 1.00 95.44 173 GLU A O 1
ATOM 1394 N N . ALA A 1 174 ? 5.320 0.621 17.344 1.00 95.81 174 ALA A N 1
ATOM 1395 C CA . ALA A 1 174 ? 4.108 -0.146 17.610 1.00 95.81 174 ALA A CA 1
ATOM 1396 C C . ALA A 1 174 ? 4.437 -1.599 17.984 1.00 95.81 174 ALA A C 1
ATOM 1398 O O . ALA A 1 174 ? 3.848 -2.146 18.910 1.00 95.81 174 ALA A O 1
ATOM 1399 N N . TYR A 1 175 ? 5.440 -2.210 17.349 1.00 95.44 175 TYR A N 1
ATOM 1400 C CA . TYR A 1 175 ? 5.936 -3.541 17.716 1.00 95.44 175 TYR A CA 1
ATOM 1401 C C . TYR A 1 175 ? 6.468 -3.602 19.154 1.00 95.44 175 TYR A C 1
ATOM 1403 O O . TYR A 1 175 ? 6.184 -4.532 19.914 1.00 95.44 175 TYR A O 1
ATOM 1411 N N . THR A 1 176 ? 7.230 -2.588 19.558 1.00 95.38 176 THR A N 1
ATOM 1412 C CA . THR A 1 176 ? 7.778 -2.497 20.916 1.00 95.38 176 THR A CA 1
ATOM 1413 C C . THR A 1 176 ? 6.664 -2.293 21.947 1.00 95.38 176 THR A C 1
ATOM 1415 O O . THR A 1 176 ? 6.637 -2.968 22.984 1.00 95.38 176 THR A O 1
ATOM 1418 N N . ALA A 1 177 ? 5.708 -1.407 21.650 1.00 96.00 177 ALA A N 1
ATOM 1419 C CA . ALA A 1 177 ? 4.527 -1.181 22.478 1.00 96.00 177 ALA A CA 1
ATOM 1420 C C . ALA A 1 177 ? 3.658 -2.445 22.587 1.00 96.00 177 ALA A C 1
ATOM 1422 O O . ALA A 1 177 ? 3.239 -2.805 23.685 1.00 96.00 177 ALA A O 1
ATOM 1423 N N . PHE A 1 178 ? 3.475 -3.178 21.487 1.00 95.50 178 PHE A N 1
ATOM 1424 C CA . PHE A 1 178 ? 2.733 -4.436 21.440 1.00 95.50 178 PHE A CA 1
ATOM 1425 C C . PHE A 1 178 ? 3.336 -5.475 22.386 1.00 95.50 178 PHE A C 1
ATOM 1427 O O . PHE A 1 178 ? 2.643 -6.005 23.252 1.00 95.50 178 PHE A O 1
ATOM 1434 N N . ASN A 1 179 ? 4.648 -5.712 22.297 1.00 94.19 179 ASN A N 1
ATOM 1435 C CA . ASN A 1 179 ? 5.331 -6.677 23.161 1.00 94.19 179 ASN A CA 1
ATOM 1436 C C . ASN A 1 179 ? 5.288 -6.280 24.643 1.00 94.19 179 ASN A C 1
ATOM 1438 O O . ASN A 1 179 ? 5.313 -7.138 25.527 1.00 94.19 179 ASN A O 1
ATOM 1442 N N . SER A 1 180 ? 5.234 -4.977 24.920 1.00 95.88 180 SER A N 1
ATOM 1443 C CA . SER A 1 180 ? 5.090 -4.460 26.280 1.00 95.88 180 SER A CA 1
ATOM 1444 C C . SER A 1 180 ? 3.676 -4.709 26.810 1.00 95.88 180 SER A C 1
ATOM 1446 O O . SER A 1 180 ? 3.529 -5.199 27.929 1.00 95.88 180 SER A O 1
ATOM 1448 N N . LEU A 1 181 ? 2.648 -4.468 25.988 1.00 95.31 181 LEU A N 1
ATOM 1449 C CA . LEU A 1 181 ? 1.246 -4.737 26.319 1.00 95.31 181 LEU A CA 1
ATOM 1450 C C . LEU A 1 181 ? 0.971 -6.227 26.528 1.00 95.31 181 LEU A C 1
ATOM 1452 O O . LEU A 1 181 ? 0.313 -6.575 27.502 1.00 95.31 181 LEU A O 1
ATOM 1456 N N . VAL A 1 182 ? 1.507 -7.110 25.681 1.00 94.62 182 VAL A N 1
ATOM 1457 C CA . VAL A 1 182 ? 1.378 -8.570 25.852 1.00 94.62 182 VAL A CA 1
ATOM 1458 C C . VAL A 1 182 ? 1.864 -9.003 27.237 1.00 94.62 182 VAL A C 1
ATOM 1460 O O . VAL A 1 182 ? 1.161 -9.728 27.939 1.00 94.62 182 VAL A O 1
ATOM 1463 N N . LYS A 1 183 ? 3.030 -8.500 27.665 1.00 94.88 183 LYS A N 1
ATOM 1464 C CA . LYS A 1 183 ? 3.601 -8.793 28.988 1.00 94.88 183 LYS A CA 1
ATOM 1465 C C . LYS A 1 183 ? 2.797 -8.164 30.124 1.00 94.88 183 LYS A C 1
ATOM 1467 O O . LYS A 1 183 ? 2.576 -8.813 31.139 1.00 94.88 183 LYS A O 1
ATOM 1472 N N . GLU A 1 184 ? 2.376 -6.906 29.982 1.00 95.06 184 GLU A N 1
ATOM 1473 C CA . GLU A 1 184 ? 1.609 -6.200 31.018 1.00 95.06 184 GLU A CA 1
ATOM 1474 C C . GLU A 1 184 ? 0.236 -6.841 31.257 1.00 95.06 184 GLU A C 1
ATOM 1476 O O . GLU A 1 184 ? -0.236 -6.915 32.396 1.00 95.06 184 GLU A O 1
ATOM 1481 N N . LEU A 1 185 ? -0.409 -7.286 30.181 1.00 94.56 185 LEU A N 1
ATOM 1482 C CA . LEU A 1 185 ? -1.745 -7.867 30.202 1.00 94.56 185 LEU A CA 1
ATOM 1483 C C . LEU A 1 185 ? -1.741 -9.381 30.447 1.00 94.56 185 LEU A C 1
ATOM 1485 O O . LEU A 1 185 ? -2.824 -9.958 30.529 1.00 94.56 185 LEU A O 1
ATOM 1489 N N . ASP A 1 186 ? -0.559 -9.993 30.597 1.00 94.56 186 ASP A N 1
ATOM 1490 C CA . ASP A 1 186 ? -0.370 -11.438 30.787 1.00 94.56 186 ASP A CA 1
ATOM 1491 C C . ASP A 1 186 ? -1.085 -12.256 29.695 1.00 94.56 186 ASP A C 1
ATOM 1493 O O . ASP A 1 186 ? -1.817 -13.213 29.959 1.00 94.56 186 ASP A O 1
ATOM 1497 N N . ILE A 1 187 ? -0.937 -11.812 28.441 1.00 91.88 187 ILE A N 1
ATOM 1498 C CA . ILE A 1 187 ? -1.560 -12.459 27.286 1.00 91.88 187 ILE A CA 1
ATOM 1499 C C . ILE A 1 187 ? -0.705 -13.665 26.901 1.00 91.88 187 ILE A C 1
ATOM 1501 O O . ILE A 1 187 ? 0.477 -13.492 26.604 1.00 91.88 187 ILE A O 1
ATOM 1505 N N . PRO A 1 188 ? -1.270 -14.883 26.883 1.00 92.00 188 PRO A N 1
ATOM 1506 C CA . PRO A 1 188 ? -0.507 -16.061 26.509 1.00 92.00 188 PRO A CA 1
ATOM 1507 C C . PRO A 1 188 ? -0.190 -16.040 25.009 1.00 92.00 188 PRO A C 1
ATOM 1509 O O . PRO A 1 188 ? -1.016 -15.614 24.202 1.00 92.00 188 PRO A O 1
ATOM 1512 N N . ASP A 1 189 ? 0.978 -16.561 24.624 1.00 88.56 189 ASP A N 1
ATOM 1513 C CA . ASP A 1 189 ? 1.461 -16.536 23.233 1.00 88.56 189 ASP A CA 1
ATOM 1514 C C . ASP A 1 189 ? 0.463 -17.151 22.236 1.00 88.56 189 ASP A C 1
ATOM 1516 O O . ASP A 1 189 ? 0.328 -16.685 21.111 1.00 88.56 189 ASP A O 1
ATOM 1520 N N . ASN A 1 190 ? -0.302 -18.164 22.657 1.00 89.31 190 ASN A N 1
ATOM 1521 C CA . ASN A 1 190 ? -1.316 -18.814 21.821 1.00 89.31 190 ASN A CA 1
ATOM 1522 C C . ASN A 1 190 ? -2.586 -17.973 21.586 1.00 89.31 190 ASN A C 1
ATOM 1524 O O . ASN A 1 190 ? -3.427 -18.366 20.778 1.00 89.31 190 ASN A O 1
ATOM 1528 N N . ALA A 1 191 ? -2.758 -16.864 22.310 1.00 89.44 191 ALA A N 1
ATOM 1529 C CA . ALA A 1 191 ? -3.832 -15.900 22.094 1.00 89.44 191 ALA A CA 1
ATOM 1530 C C . ALA A 1 191 ? -3.410 -14.757 21.158 1.00 89.44 191 ALA A C 1
ATOM 1532 O O . ALA A 1 191 ? -4.272 -14.002 20.707 1.00 89.44 191 ALA A O 1
ATOM 1533 N N . ILE A 1 192 ? -2.113 -14.632 20.853 1.00 86.81 192 ILE A N 1
ATOM 1534 C CA . ILE A 1 192 ? -1.608 -13.646 19.901 1.00 86.81 192 ILE A CA 1
ATOM 1535 C C . ILE A 1 192 ? -1.935 -14.129 18.482 1.00 86.81 192 ILE A C 1
ATOM 1537 O O . ILE A 1 192 ? -1.588 -15.258 18.127 1.00 86.81 192 ILE A O 1
ATOM 1541 N N . PRO A 1 193 ? -2.589 -13.308 17.642 1.00 80.69 193 PRO A N 1
ATOM 1542 C CA . PRO A 1 193 ? -2.833 -13.685 16.259 1.00 80.69 193 PRO A CA 1
ATOM 1543 C C . PRO A 1 193 ? -1.509 -13.904 15.516 1.00 80.69 193 PRO A C 1
ATOM 1545 O O . PRO A 1 193 ? -0.658 -13.018 15.489 1.00 80.69 193 PRO A O 1
ATOM 1548 N N . GLU A 1 194 ? -1.355 -15.057 14.865 1.00 76.00 194 GLU A N 1
ATOM 1549 C CA . GLU A 1 194 ? -0.114 -15.462 14.179 1.00 76.00 194 GLU A CA 1
ATOM 1550 C C . GLU A 1 194 ? 0.325 -14.467 13.086 1.00 76.00 194 GLU A C 1
ATOM 1552 O O . GLU A 1 194 ? 1.510 -14.294 12.823 1.00 76.00 194 GLU A O 1
ATOM 1557 N N . PHE A 1 195 ? -0.628 -13.748 12.487 1.00 71.56 195 PHE A N 1
ATOM 1558 C CA . PHE A 1 195 ? -0.371 -12.729 11.465 1.00 71.56 195 PHE A CA 1
ATOM 1559 C C . PHE A 1 195 ? -0.012 -11.344 12.028 1.00 71.56 195 PHE A C 1
ATOM 1561 O O . PHE A 1 195 ? 0.285 -10.437 11.249 1.00 71.56 195 PHE A O 1
ATOM 1568 N N . ALA A 1 196 ? -0.129 -11.128 13.342 1.00 68.31 196 ALA A N 1
ATOM 1569 C CA . ALA A 1 196 ? -0.039 -9.788 13.919 1.00 68.31 196 ALA A CA 1
ATOM 1570 C C . ALA A 1 196 ? 1.406 -9.316 14.124 1.00 68.31 196 ALA A C 1
ATOM 1572 O O . ALA A 1 196 ? 1.628 -8.108 14.200 1.00 68.31 196 ALA A O 1
ATOM 1573 N N . VAL A 1 197 ? 2.376 -10.233 14.218 1.00 82.88 197 VAL A N 1
ATOM 1574 C CA . VAL A 1 197 ? 3.703 -9.920 14.761 1.00 82.88 197 VAL A CA 1
ATOM 1575 C C . VAL A 1 197 ? 4.787 -10.726 14.035 1.00 82.88 197 VAL A C 1
ATOM 1577 O O . VAL A 1 197 ? 4.708 -11.956 14.036 1.00 82.88 197 VAL A O 1
ATOM 1580 N N . PRO A 1 198 ? 5.804 -10.090 13.423 1.00 87.94 198 PRO A N 1
ATOM 1581 C CA . PRO A 1 198 ? 6.990 -10.821 12.985 1.00 87.94 198 PRO A CA 1
ATOM 1582 C C . PRO A 1 198 ? 7.728 -11.424 14.194 1.00 87.94 198 PRO A C 1
ATOM 1584 O O . PRO A 1 198 ? 7.703 -10.827 15.273 1.00 87.94 198 PRO A O 1
ATOM 1587 N N . PRO A 1 199 ? 8.414 -12.572 14.047 1.00 89.25 199 PRO A N 1
ATOM 1588 C CA . PRO A 1 199 ? 9.346 -13.067 15.054 1.00 89.25 199 PRO A CA 1
ATOM 1589 C C . PRO A 1 199 ? 10.347 -11.983 15.465 1.00 89.25 199 PRO A C 1
ATOM 1591 O O . PRO A 1 199 ? 10.726 -11.139 14.654 1.00 89.25 199 PRO A O 1
ATOM 1594 N N . GLY A 1 200 ? 10.770 -11.979 16.731 1.00 88.38 200 GLY A N 1
ATOM 1595 C CA . GLY A 1 200 ? 11.570 -10.877 17.278 1.00 88.38 200 GLY A CA 1
ATOM 1596 C C . GLY A 1 200 ? 12.914 -10.654 16.590 1.00 88.38 200 GLY A C 1
ATOM 1597 O O . GLY A 1 200 ? 13.359 -9.514 16.496 1.00 88.38 200 GLY A O 1
ATOM 1598 N N . ASP A 1 201 ? 13.525 -11.715 16.078 1.00 92.81 201 ASP A N 1
ATOM 1599 C CA . ASP A 1 201 ? 14.736 -11.690 15.260 1.00 92.81 201 ASP A CA 1
ATOM 1600 C C . ASP A 1 201 ? 14.493 -11.210 13.819 1.00 92.81 201 ASP A C 1
ATOM 1602 O O . ASP A 1 201 ? 15.421 -10.715 13.191 1.00 92.81 201 ASP A O 1
ATOM 1606 N N . LEU A 1 202 ? 13.255 -11.285 13.321 1.00 95.00 202 LEU A N 1
ATOM 1607 C CA . LEU A 1 202 ? 12.849 -10.832 11.982 1.00 95.00 202 LEU A CA 1
ATOM 1608 C C . LEU A 1 202 ? 12.145 -9.470 11.981 1.00 95.00 202 LEU A C 1
ATOM 1610 O O . LEU A 1 202 ? 11.791 -8.962 10.919 1.00 95.00 202 LEU A O 1
ATOM 1614 N N . ALA A 1 203 ? 11.895 -8.880 13.152 1.00 93.25 203 ALA A N 1
ATOM 1615 C CA . ALA A 1 203 ? 11.102 -7.662 13.262 1.00 93.25 203 ALA A CA 1
ATOM 1616 C C . ALA A 1 203 ? 11.736 -6.484 12.509 1.00 93.25 203 ALA A C 1
ATOM 1618 O O . ALA A 1 203 ? 11.031 -5.760 11.812 1.00 93.25 203 ALA A O 1
ATOM 1619 N N . GLU A 1 204 ? 13.054 -6.304 12.616 1.00 94.38 204 GLU A N 1
ATOM 1620 C CA . GLU A 1 204 ? 13.766 -5.229 11.916 1.00 94.38 204 GLU A CA 1
ATOM 1621 C C . GLU A 1 204 ? 13.685 -5.392 10.397 1.00 94.38 204 GLU A C 1
ATOM 1623 O O . GLU A 1 204 ? 13.199 -4.494 9.711 1.00 94.38 204 GLU A O 1
ATOM 1628 N N . ASP A 1 205 ? 14.040 -6.573 9.896 1.00 96.50 205 ASP A N 1
ATOM 1629 C CA . ASP A 1 205 ? 13.957 -6.911 8.476 1.00 96.50 205 ASP A CA 1
ATOM 1630 C C . ASP A 1 205 ? 12.529 -6.745 7.937 1.00 96.50 205 ASP A C 1
ATOM 1632 O O . ASP A 1 205 ? 12.326 -6.244 6.831 1.00 96.50 205 ASP A O 1
ATOM 1636 N N . HIS A 1 206 ? 11.515 -7.119 8.722 1.00 94.94 206 HIS A N 1
ATOM 1637 C CA . HIS A 1 206 ? 10.116 -6.974 8.333 1.00 94.94 206 HIS A CA 1
ATOM 1638 C C . HIS A 1 206 ? 9.704 -5.513 8.142 1.00 94.94 206 HIS A C 1
ATOM 1640 O O . HIS A 1 206 ? 9.059 -5.192 7.141 1.00 94.94 206 HIS A O 1
ATOM 1646 N N . PHE A 1 207 ? 10.055 -4.626 9.077 1.00 94.00 207 PHE A N 1
ATOM 1647 C CA . PHE A 1 207 ? 9.694 -3.211 8.960 1.00 94.00 207 PHE A CA 1
ATOM 1648 C C . PHE A 1 207 ? 10.502 -2.506 7.869 1.00 94.00 207 PHE A C 1
ATOM 1650 O O . PHE A 1 207 ? 9.904 -1.762 7.094 1.00 94.00 207 PHE A O 1
ATOM 1657 N N . ASN A 1 208 ? 11.786 -2.837 7.709 1.00 95.31 208 ASN A N 1
ATOM 1658 C CA . ASN A 1 208 ? 12.595 -2.369 6.581 1.00 95.31 208 ASN A CA 1
ATOM 1659 C C . ASN A 1 208 ? 11.968 -2.793 5.238 1.00 95.31 208 ASN A C 1
ATOM 1661 O O . ASN A 1 208 ? 11.833 -1.986 4.320 1.00 95.31 208 ASN A O 1
ATOM 1665 N N . TYR A 1 209 ? 11.494 -4.041 5.130 1.00 95.12 209 TYR A N 1
ATOM 1666 C CA . TYR A 1 209 ? 10.768 -4.501 3.946 1.00 95.12 209 TYR A CA 1
ATOM 1667 C C . TYR A 1 209 ? 9.466 -3.722 3.721 1.00 95.12 209 TYR A C 1
ATOM 1669 O O . TYR A 1 209 ? 9.171 -3.343 2.591 1.00 95.12 209 TYR A O 1
ATOM 1677 N N . ILE A 1 210 ? 8.676 -3.465 4.770 1.00 92.44 210 ILE A N 1
ATOM 1678 C CA . ILE A 1 210 ? 7.441 -2.672 4.658 1.00 92.44 210 ILE A CA 1
ATOM 1679 C C . ILE A 1 210 ? 7.735 -1.263 4.137 1.00 92.44 210 ILE A C 1
ATOM 1681 O O . ILE A 1 210 ? 6.968 -0.766 3.311 1.00 92.44 210 ILE A O 1
ATOM 1685 N N . GLU A 1 211 ? 8.811 -0.627 4.596 1.00 91.00 211 GLU A N 1
ATOM 1686 C CA . GLU A 1 211 ? 9.238 0.691 4.118 1.00 91.00 211 GLU A CA 1
ATOM 1687 C C . GLU A 1 211 ? 9.590 0.646 2.627 1.00 91.00 211 GLU A C 1
ATOM 1689 O O . GLU A 1 211 ? 9.004 1.397 1.845 1.00 91.00 211 GLU A O 1
ATOM 1694 N N . ILE A 1 212 ? 10.407 -0.326 2.203 1.00 94.56 212 ILE A N 1
ATOM 1695 C CA . ILE A 1 212 ? 10.748 -0.548 0.787 1.00 94.56 212 ILE A CA 1
ATOM 1696 C C . ILE A 1 212 ? 9.489 -0.773 -0.063 1.00 94.56 212 ILE A C 1
ATOM 1698 O O . ILE A 1 212 ? 9.331 -0.181 -1.130 1.00 94.56 212 ILE A O 1
ATOM 1702 N N . VAL A 1 213 ? 8.555 -1.608 0.399 1.00 92.69 213 VAL A N 1
ATOM 1703 C CA . VAL A 1 213 ? 7.291 -1.874 -0.307 1.00 92.69 213 VAL A CA 1
ATOM 1704 C C . VAL A 1 213 ? 6.401 -0.635 -0.366 1.00 92.69 213 VAL A C 1
ATOM 1706 O O . VAL A 1 213 ? 5.701 -0.433 -1.358 1.00 92.69 213 VAL A O 1
ATOM 1709 N N . SER A 1 214 ? 6.400 0.188 0.679 1.00 84.69 214 SER A N 1
ATOM 1710 C CA . SER A 1 214 ? 5.658 1.448 0.702 1.00 84.69 214 SER A CA 1
ATOM 1711 C C . SER A 1 214 ? 6.224 2.444 -0.314 1.00 84.69 214 SER A C 1
ATOM 1713 O O . SER A 1 214 ? 5.471 3.142 -1.001 1.00 84.69 214 SER A O 1
ATOM 1715 N N . GLU A 1 215 ? 7.548 2.491 -0.446 1.00 85.25 215 GLU A N 1
ATOM 1716 C CA . GLU A 1 215 ? 8.245 3.385 -1.363 1.00 85.25 215 GLU A CA 1
ATOM 1717 C C . GLU A 1 215 ? 8.122 2.925 -2.823 1.00 85.25 215 GLU A C 1
ATOM 1719 O O . GLU A 1 215 ? 7.560 3.658 -3.641 1.00 85.25 215 GLU A O 1
ATOM 1724 N N . PHE A 1 216 ? 8.538 1.692 -3.122 1.00 89.31 216 PHE A N 1
ATOM 1725 C CA . PHE A 1 216 ? 8.721 1.187 -4.489 1.00 89.31 216 PHE A CA 1
ATOM 1726 C C . PHE A 1 216 ? 7.660 0.172 -4.943 1.00 89.31 216 PHE A C 1
ATOM 1728 O O . PHE A 1 216 ? 7.511 -0.087 -6.137 1.00 89.31 216 PHE A O 1
ATOM 1735 N N . GLY A 1 217 ? 6.892 -0.401 -4.014 1.00 90.06 217 GLY A N 1
ATOM 1736 C CA . GLY A 1 217 ? 5.914 -1.458 -4.283 1.00 90.06 217 GLY A CA 1
ATOM 1737 C C . GLY A 1 217 ? 6.466 -2.875 -4.088 1.00 90.06 217 GLY A C 1
ATOM 1738 O O . GLY A 1 217 ? 7.654 -3.143 -4.223 1.00 90.06 217 GLY A O 1
ATOM 1739 N N . ALA A 1 218 ? 5.580 -3.834 -3.795 1.00 92.56 218 ALA A N 1
ATOM 1740 C CA . ALA A 1 218 ? 5.970 -5.212 -3.460 1.00 92.56 218 ALA A CA 1
ATOM 1741 C C . ALA A 1 218 ? 6.621 -5.988 -4.617 1.00 92.56 218 ALA A C 1
ATOM 1743 O O . ALA A 1 218 ? 7.328 -6.969 -4.386 1.00 92.56 218 ALA A O 1
ATOM 1744 N N . SER A 1 219 ? 6.369 -5.562 -5.856 1.00 92.00 219 SER A N 1
ATOM 1745 C CA . SER A 1 219 ? 6.925 -6.146 -7.077 1.00 92.00 219 SER A CA 1
ATOM 1746 C C . SER A 1 219 ? 8.160 -5.409 -7.601 1.00 92.00 219 SER A C 1
ATOM 1748 O O . SER A 1 219 ? 8.628 -5.760 -8.686 1.00 92.00 219 SER A O 1
ATOM 1750 N N . SER A 1 220 ? 8.664 -4.397 -6.888 1.00 94.12 220 SER A N 1
ATOM 1751 C CA . SER A 1 220 ? 9.836 -3.630 -7.316 1.00 94.12 220 SER A CA 1
ATOM 1752 C C . SER A 1 220 ? 11.123 -4.454 -7.245 1.00 94.12 220 SER A C 1
ATOM 1754 O O . SER A 1 220 ? 11.180 -5.503 -6.594 1.00 94.12 220 SER A O 1
ATOM 1756 N N . ALA A 1 221 ? 12.171 -3.967 -7.909 1.00 96.00 221 ALA A N 1
ATOM 1757 C CA . ALA A 1 221 ? 13.493 -4.577 -7.855 1.00 96.00 221 ALA A CA 1
ATOM 1758 C C . ALA A 1 221 ? 14.058 -4.586 -6.422 1.00 96.00 221 ALA A C 1
ATOM 1760 O O . ALA A 1 221 ? 14.604 -5.595 -5.993 1.00 96.00 221 ALA A O 1
ATOM 1761 N N . GLU A 1 222 ? 13.857 -3.514 -5.650 1.00 97.06 222 GLU A N 1
ATOM 1762 C CA . GLU A 1 222 ? 14.285 -3.389 -4.250 1.00 97.06 222 GLU A CA 1
ATOM 1763 C C . GLU A 1 222 ? 13.582 -4.387 -3.352 1.00 97.06 222 GLU A C 1
ATOM 1765 O O . GLU A 1 222 ? 14.235 -5.092 -2.590 1.00 97.06 222 GLU A O 1
ATOM 1770 N N . ALA A 1 223 ? 12.253 -4.477 -3.451 1.00 96.12 223 ALA A N 1
ATOM 1771 C CA . ALA A 1 223 ? 11.485 -5.398 -2.628 1.00 96.12 223 ALA A CA 1
ATOM 1772 C C . ALA A 1 223 ? 11.905 -6.852 -2.902 1.00 96.12 223 ALA A C 1
ATOM 1774 O O . ALA A 1 223 ? 11.987 -7.666 -1.979 1.00 96.12 223 ALA A O 1
ATOM 1775 N N . LYS A 1 224 ? 12.201 -7.187 -4.164 1.00 95.62 224 LYS A N 1
ATOM 1776 C CA . LYS A 1 224 ? 12.685 -8.517 -4.557 1.00 95.62 224 LYS A CA 1
ATOM 1777 C C . LYS A 1 224 ? 14.126 -8.771 -4.112 1.00 95.62 224 LYS A C 1
ATOM 1779 O O . LYS A 1 224 ? 14.390 -9.840 -3.565 1.00 95.62 224 LYS A O 1
ATOM 1784 N N . LEU A 1 225 ? 15.023 -7.801 -4.289 1.00 96.50 225 LEU A N 1
ATOM 1785 C CA . LEU A 1 225 ? 16.411 -7.870 -3.827 1.00 96.50 225 LEU A CA 1
ATOM 1786 C C . LEU A 1 225 ? 16.474 -8.068 -2.311 1.00 96.50 225 LEU A C 1
ATOM 1788 O O . LEU A 1 225 ? 17.103 -9.012 -1.844 1.00 96.50 225 LEU A O 1
ATOM 1792 N N . PHE A 1 226 ? 15.745 -7.249 -1.555 1.00 97.00 226 PHE A N 1
ATOM 1793 C CA . PHE A 1 226 ? 15.699 -7.322 -0.098 1.00 97.00 226 PHE A CA 1
ATOM 1794 C C . PHE A 1 226 ? 15.248 -8.706 0.382 1.00 97.00 226 PHE A C 1
ATOM 1796 O O . PHE A 1 226 ? 15.845 -9.311 1.269 1.00 97.00 226 PHE A O 1
ATOM 1803 N N . ARG A 1 227 ? 14.226 -9.273 -0.266 1.00 95.19 227 ARG A N 1
ATOM 1804 C CA . ARG A 1 227 ? 13.752 -10.629 0.034 1.00 95.19 227 ARG A CA 1
ATOM 1805 C C . ARG A 1 227 ? 14.783 -11.718 -0.255 1.00 95.19 227 ARG A C 1
ATOM 1807 O O . ARG A 1 227 ? 14.821 -12.706 0.480 1.00 95.19 227 ARG A O 1
ATOM 1814 N N . LEU A 1 228 ? 15.587 -11.566 -1.306 1.00 94.88 228 LEU A N 1
ATOM 1815 C CA . LEU A 1 228 ? 16.676 -12.496 -1.623 1.00 94.88 228 LEU A CA 1
ATOM 1816 C C . LEU A 1 228 ? 17.814 -12.404 -0.611 1.00 94.88 228 LEU A C 1
ATOM 1818 O O . LEU A 1 228 ? 18.363 -13.429 -0.213 1.00 94.88 228 LEU A O 1
ATOM 1822 N N . GLU A 1 229 ? 18.141 -11.191 -0.175 1.00 96.38 229 GLU A N 1
ATOM 1823 C CA . GLU A 1 229 ? 19.176 -10.954 0.827 1.00 96.38 229 GLU A CA 1
ATOM 1824 C C . GLU A 1 229 ? 18.723 -11.379 2.233 1.00 96.38 229 GLU A C 1
ATOM 1826 O O . GLU A 1 229 ? 19.565 -11.654 3.086 1.00 96.38 229 GLU A O 1
ATOM 1831 N N . HIS A 1 230 ? 17.414 -11.449 2.502 1.00 96.31 230 HIS A N 1
ATOM 1832 C CA . HIS A 1 230 ? 16.846 -11.780 3.818 1.00 96.31 230 HIS A CA 1
ATOM 1833 C C . HIS A 1 230 ? 15.986 -13.051 3.744 1.00 96.31 230 HIS A C 1
ATOM 1835 O O . HIS A 1 230 ? 14.759 -13.045 3.884 1.00 96.31 230 HIS A O 1
ATOM 1841 N N . GLY A 1 231 ? 16.656 -14.184 3.508 1.00 94.75 231 GLY A N 1
ATOM 1842 C CA . GLY A 1 231 ? 16.012 -15.478 3.265 1.00 94.75 231 GLY A CA 1
ATOM 1843 C C . GLY A 1 231 ? 15.093 -15.969 4.392 1.00 94.75 231 GLY A C 1
ATOM 1844 O O . GLY A 1 231 ? 14.047 -16.547 4.102 1.00 94.75 231 GLY A O 1
ATOM 1845 N N . GLU A 1 232 ? 15.432 -15.725 5.662 1.00 95.62 232 GLU A N 1
ATOM 1846 C CA . GLU A 1 232 ? 14.587 -16.123 6.803 1.00 95.62 232 GLU A CA 1
ATOM 1847 C C . GLU A 1 232 ? 13.298 -15.294 6.881 1.00 95.62 232 GLU A C 1
ATOM 1849 O O . GLU A 1 232 ? 12.216 -15.872 7.016 1.00 95.62 232 GLU A O 1
ATOM 1854 N N . LEU A 1 233 ? 13.381 -13.971 6.671 1.00 95.00 233 LEU A N 1
ATOM 1855 C CA . LEU A 1 233 ? 12.199 -13.115 6.524 1.00 95.00 233 LEU A CA 1
ATOM 1856 C C . LEU A 1 233 ? 11.304 -13.632 5.397 1.00 95.00 233 LEU A C 1
ATOM 1858 O O . LEU A 1 233 ? 10.092 -13.750 5.564 1.00 95.00 233 LEU A O 1
ATOM 1862 N N . THR A 1 234 ? 11.901 -13.969 4.255 1.00 94.50 234 THR A N 1
ATOM 1863 C CA . THR A 1 234 ? 11.170 -14.484 3.098 1.00 94.50 234 THR A CA 1
ATOM 1864 C C . THR A 1 234 ? 10.466 -15.806 3.398 1.00 94.50 234 THR A C 1
ATOM 1866 O O . THR A 1 234 ? 9.288 -15.939 3.071 1.00 94.50 234 THR A O 1
ATOM 1869 N N . LYS A 1 235 ? 11.133 -16.766 4.050 1.00 94.00 235 LYS A N 1
ATOM 1870 C CA . LYS A 1 235 ? 10.515 -18.042 4.456 1.00 94.00 235 LYS A CA 1
ATOM 1871 C C . LYS A 1 235 ? 9.338 -17.820 5.402 1.00 94.00 235 LYS A C 1
ATOM 1873 O O . LYS A 1 235 ? 8.274 -18.401 5.195 1.00 94.00 235 LYS A O 1
ATOM 1878 N N . TRP A 1 236 ? 9.514 -16.962 6.406 1.00 93.25 236 TRP A N 1
ATOM 1879 C CA . TRP A 1 236 ? 8.443 -16.608 7.333 1.00 93.25 236 TRP A CA 1
ATOM 1880 C C . TRP A 1 236 ? 7.275 -15.919 6.612 1.00 93.25 236 TRP A C 1
ATOM 1882 O O . TRP A 1 236 ? 6.125 -16.326 6.763 1.00 93.25 236 TRP A O 1
ATOM 1892 N N . GLY A 1 237 ? 7.554 -14.940 5.750 1.00 92.69 237 GLY A N 1
ATOM 1893 C CA . GLY A 1 237 ? 6.534 -14.241 4.970 1.00 92.69 237 GLY A CA 1
ATOM 1894 C C . GLY A 1 237 ? 5.757 -15.165 4.023 1.00 92.69 237 GLY A C 1
ATOM 1895 O O . GLY A 1 237 ? 4.547 -15.007 3.867 1.00 92.69 237 GLY A O 1
ATOM 1896 N N . MET A 1 238 ? 6.403 -16.179 3.437 1.00 92.56 238 MET A N 1
ATOM 1897 C CA . MET A 1 238 ? 5.714 -17.214 2.652 1.00 92.56 238 MET A CA 1
ATOM 1898 C C . MET A 1 238 ? 4.770 -18.053 3.522 1.00 92.56 238 MET A C 1
ATOM 1900 O O . MET A 1 238 ? 3.631 -18.296 3.130 1.00 92.56 238 MET A O 1
ATOM 1904 N N . ALA A 1 239 ? 5.224 -18.471 4.707 1.00 91.44 239 ALA A N 1
ATOM 1905 C CA . ALA A 1 239 ? 4.447 -19.317 5.610 1.00 91.44 239 ALA A CA 1
ATOM 1906 C C . ALA A 1 239 ? 3.254 -18.584 6.249 1.00 91.44 239 ALA A C 1
ATOM 1908 O O . ALA A 1 239 ? 2.178 -19.164 6.376 1.00 91.44 239 ALA A O 1
ATOM 1909 N N . THR A 1 240 ? 3.436 -17.317 6.633 1.00 89.19 240 THR A N 1
ATOM 1910 C CA . THR A 1 240 ? 2.478 -16.582 7.477 1.00 89.19 240 THR A CA 1
ATOM 1911 C C . THR A 1 240 ? 1.721 -15.487 6.727 1.00 89.19 240 THR A C 1
ATOM 1913 O O . THR A 1 240 ? 0.544 -15.252 6.997 1.00 89.19 240 THR A O 1
ATOM 1916 N N . LEU A 1 241 ? 2.366 -14.804 5.776 1.00 88.69 241 LEU A N 1
ATOM 1917 C CA . LEU A 1 241 ? 1.785 -13.656 5.064 1.00 88.69 241 LEU A CA 1
ATOM 1918 C C . LEU A 1 241 ? 1.290 -14.007 3.655 1.00 88.69 241 LEU A C 1
ATOM 1920 O O . LEU A 1 241 ? 0.765 -13.135 2.961 1.00 88.69 241 LEU A O 1
ATOM 1924 N N . GLY A 1 242 ? 1.458 -15.263 3.228 1.00 90.00 242 GLY A N 1
ATOM 1925 C CA . GLY A 1 242 ? 1.087 -15.719 1.891 1.00 90.00 242 GLY A CA 1
ATOM 1926 C C . GLY A 1 242 ? 1.928 -15.073 0.792 1.00 90.00 242 GLY A C 1
ATOM 1927 O O . GLY A 1 242 ? 1.431 -14.863 -0.313 1.00 90.00 242 GLY A O 1
ATOM 1928 N N . TRP A 1 243 ? 3.181 -14.704 1.089 1.00 91.44 243 TRP A N 1
ATOM 1929 C CA . TRP A 1 243 ? 4.084 -14.217 0.051 1.00 91.44 243 TRP A CA 1
ATOM 1930 C C . TRP A 1 243 ? 4.287 -15.292 -1.007 1.00 91.44 243 TRP A C 1
ATOM 1932 O O . TRP A 1 243 ? 4.578 -16.443 -0.690 1.00 91.44 243 TRP A O 1
ATOM 1942 N N . ASP A 1 244 ? 4.161 -14.894 -2.269 1.00 88.75 244 ASP A N 1
ATOM 1943 C CA . ASP A 1 244 ? 4.348 -15.812 -3.380 1.00 88.75 244 ASP A CA 1
ATOM 1944 C C . ASP A 1 244 ? 5.804 -16.312 -3.421 1.00 88.75 244 ASP A C 1
ATOM 1946 O O . ASP A 1 244 ? 6.765 -15.537 -3.281 1.00 88.75 244 ASP A O 1
ATOM 1950 N N . SER A 1 245 ? 5.948 -17.630 -3.571 1.00 82.94 245 SER A N 1
ATOM 1951 C CA . SER A 1 245 ? 7.223 -18.314 -3.765 1.00 82.94 245 SER A CA 1
ATOM 1952 C C . SER A 1 245 ? 7.731 -18.218 -5.201 1.00 82.94 245 SER A C 1
ATOM 1954 O O . SER A 1 245 ? 8.925 -18.388 -5.434 1.00 82.94 245 SER A O 1
ATOM 1956 N N . ASN A 1 246 ? 6.853 -17.874 -6.145 1.00 72.88 246 ASN A N 1
ATOM 1957 C CA . ASN A 1 246 ? 7.099 -17.847 -7.581 1.00 72.88 246 ASN A CA 1
ATOM 1958 C C . ASN A 1 246 ? 7.220 -16.430 -8.157 1.00 72.88 246 ASN A C 1
ATOM 1960 O O . ASN A 1 246 ? 6.935 -16.229 -9.334 1.00 72.88 246 ASN A O 1
ATOM 1964 N N . ILE A 1 247 ? 7.705 -15.444 -7.393 1.00 67.25 247 ILE A N 1
ATOM 1965 C CA . ILE A 1 247 ? 7.804 -14.024 -7.823 1.00 67.25 247 ILE A CA 1
ATOM 1966 C C . ILE A 1 247 ? 8.768 -13.791 -9.012 1.00 67.25 247 ILE A C 1
ATOM 1968 O O . ILE A 1 247 ? 9.077 -12.656 -9.388 1.00 67.25 247 ILE A O 1
ATOM 1972 N N . GLY A 1 248 ? 9.236 -14.866 -9.649 1.00 72.75 248 GLY A N 1
ATOM 1973 C CA . GLY A 1 248 ? 10.218 -14.817 -10.716 1.00 72.75 248 GLY A CA 1
ATOM 1974 C C . GLY A 1 248 ? 11.489 -14.173 -10.195 1.00 72.75 248 GLY A C 1
ATOM 1975 O O . GLY A 1 248 ? 12.047 -13.320 -10.878 1.00 72.75 248 GLY A O 1
ATOM 1976 N N . LEU A 1 249 ? 11.876 -14.514 -8.955 1.00 77.75 249 LEU A N 1
ATOM 1977 C CA . LEU A 1 249 ? 13.088 -14.002 -8.338 1.00 77.75 249 LEU A CA 1
ATOM 1978 C C . LEU A 1 249 ? 14.266 -14.388 -9.232 1.00 77.75 249 LEU A C 1
ATOM 1980 O O . LEU A 1 249 ? 14.644 -15.555 -9.327 1.00 77.75 249 LEU A O 1
ATOM 1984 N N . ARG A 1 250 ? 14.797 -13.387 -9.928 1.00 84.50 250 ARG A N 1
ATOM 1985 C CA . ARG A 1 250 ? 16.094 -13.457 -10.588 1.00 84.50 250 ARG A CA 1
ATOM 1986 C C . ARG A 1 250 ? 17.183 -13.421 -9.506 1.00 84.50 250 ARG A C 1
ATOM 1988 O O . ARG A 1 250 ? 16.896 -13.116 -8.351 1.00 84.50 250 ARG A O 1
ATOM 1995 N N . GLY A 1 251 ? 18.417 -13.786 -9.840 1.00 90.81 251 GLY A N 1
ATOM 1996 C CA . GLY A 1 251 ? 19.523 -13.725 -8.875 1.00 90.81 251 GLY A CA 1
ATOM 1997 C C . GLY A 1 251 ? 19.709 -12.320 -8.280 1.00 90.81 251 GLY A C 1
ATOM 1998 O O . GLY A 1 251 ? 19.231 -11.333 -8.838 1.00 90.81 251 GLY A O 1
ATOM 1999 N N . ILE A 1 252 ? 20.427 -12.224 -7.156 1.00 94.94 252 ILE A N 1
ATOM 2000 C CA . ILE A 1 252 ? 20.733 -10.949 -6.474 1.00 94.94 252 ILE A CA 1
ATOM 2001 C C . ILE A 1 252 ? 21.310 -9.917 -7.453 1.00 94.94 252 ILE A C 1
ATOM 2003 O O . ILE A 1 252 ? 20.868 -8.769 -7.470 1.00 94.94 252 ILE A O 1
ATOM 2007 N N . GLU A 1 253 ? 22.252 -10.338 -8.299 1.00 96.25 253 GLU A N 1
ATOM 2008 C CA . GLU A 1 253 ? 22.949 -9.432 -9.213 1.00 96.25 253 GLU A CA 1
ATOM 2009 C C . GLU A 1 253 ? 22.022 -8.815 -10.265 1.00 96.25 253 GLU A C 1
ATOM 2011 O O . GLU A 1 253 ? 22.106 -7.620 -10.527 1.00 96.25 253 GLU A O 1
ATOM 2016 N N . TYR A 1 254 ? 21.052 -9.578 -10.778 1.00 96.81 254 TYR A N 1
ATOM 2017 C CA . TYR A 1 254 ? 20.054 -9.060 -11.718 1.00 96.81 254 TYR A CA 1
ATOM 2018 C C . TYR A 1 254 ? 19.307 -7.855 -11.134 1.00 96.81 254 TYR A C 1
ATOM 2020 O O . TYR A 1 254 ? 19.168 -6.824 -11.788 1.00 96.81 254 TYR A O 1
ATOM 2028 N N . TYR A 1 255 ? 18.836 -7.961 -9.887 1.00 96.94 255 TYR A N 1
ATOM 2029 C CA . TYR A 1 255 ? 18.089 -6.866 -9.268 1.00 96.94 255 TYR A CA 1
ATOM 2030 C C . TYR A 1 255 ? 18.982 -5.688 -8.888 1.00 96.94 255 TYR A C 1
ATOM 2032 O O . TYR A 1 255 ? 18.530 -4.549 -8.976 1.00 96.94 255 TYR A O 1
ATOM 2040 N N . ARG A 1 256 ? 20.246 -5.929 -8.521 1.00 97.75 256 ARG A N 1
ATOM 2041 C CA . ARG A 1 256 ? 21.220 -4.849 -8.311 1.00 97.75 256 ARG A CA 1
ATOM 2042 C C . ARG A 1 256 ? 21.453 -4.055 -9.591 1.00 97.75 256 ARG A C 1
ATOM 2044 O O . ARG A 1 256 ? 21.370 -2.831 -9.543 1.00 97.75 256 ARG A O 1
ATOM 2051 N N . LEU A 1 257 ? 21.657 -4.735 -10.722 1.00 97.94 257 LEU A N 1
ATOM 2052 C CA . LEU A 1 257 ? 21.770 -4.095 -12.035 1.00 97.94 257 LEU A CA 1
ATOM 2053 C C . LEU A 1 257 ? 20.486 -3.341 -12.397 1.00 97.94 257 LEU A C 1
ATOM 2055 O O . LEU A 1 257 ? 20.548 -2.175 -12.769 1.00 97.94 257 LEU A O 1
ATOM 2059 N N . GLN A 1 258 ? 19.312 -3.940 -12.188 1.00 97.19 258 GLN A N 1
ATOM 2060 C CA . GLN A 1 258 ? 18.033 -3.280 -12.462 1.00 97.19 258 GLN A CA 1
ATOM 2061 C C . GLN A 1 258 ? 17.832 -1.995 -11.638 1.00 97.19 258 GLN A C 1
ATOM 2063 O O . GLN A 1 258 ? 17.288 -1.016 -12.146 1.00 97.19 258 GLN A O 1
ATOM 2068 N N . ILE A 1 259 ? 18.255 -1.982 -10.369 1.00 97.50 259 ILE A N 1
ATOM 2069 C CA . ILE A 1 259 ? 18.213 -0.784 -9.518 1.00 97.50 259 ILE A CA 1
ATOM 2070 C C . ILE A 1 259 ? 19.235 0.246 -10.008 1.00 97.50 259 ILE A C 1
ATOM 2072 O O . ILE A 1 259 ? 18.872 1.400 -10.220 1.00 97.50 259 ILE A O 1
ATOM 2076 N N . LYS A 1 260 ? 20.486 -0.176 -10.233 1.00 98.00 260 LYS A N 1
ATOM 2077 C CA . LYS A 1 260 ? 21.586 0.673 -10.717 1.00 98.00 260 LYS A CA 1
ATOM 2078 C C . LYS A 1 260 ? 21.228 1.376 -12.029 1.00 98.00 260 LYS A C 1
ATOM 2080 O O . LYS A 1 260 ? 21.498 2.560 -12.189 1.00 98.00 260 LYS A O 1
ATOM 2085 N N . SER A 1 261 ? 20.610 0.652 -12.956 1.00 97.44 261 SER A N 1
ATOM 2086 C CA . SER A 1 261 ? 20.294 1.119 -14.305 1.00 97.44 261 SER A CA 1
ATOM 2087 C C . SER A 1 261 ? 18.920 1.789 -14.434 1.00 97.44 261 SER A C 1
ATOM 2089 O O . SER A 1 261 ? 18.508 2.079 -15.554 1.00 97.44 261 SE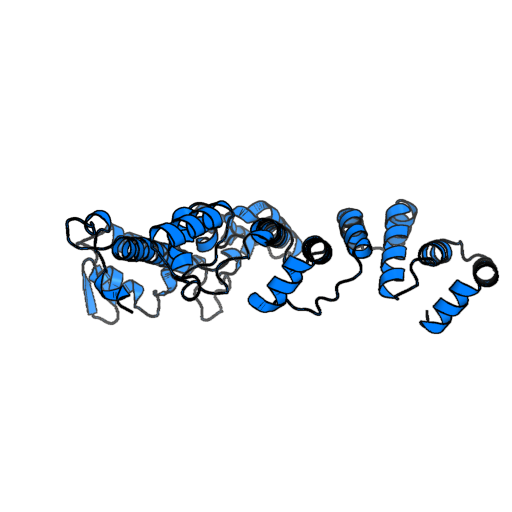R A O 1
ATOM 2091 N N . ARG A 1 262 ? 18.185 2.036 -13.339 1.00 95.56 262 ARG A N 1
ATOM 2092 C CA . ARG A 1 262 ? 16.794 2.527 -13.396 1.00 95.56 262 ARG A CA 1
ATOM 2093 C C . ARG A 1 262 ? 16.626 3.852 -14.130 1.00 95.56 262 ARG A C 1
ATOM 2095 O O . ARG A 1 262 ? 15.733 3.971 -14.971 1.00 95.56 262 ARG A O 1
ATOM 2102 N N . ASP A 1 263 ? 17.444 4.840 -13.788 1.00 95.25 263 ASP A N 1
ATOM 2103 C CA . ASP A 1 263 ? 17.302 6.188 -14.341 1.00 95.25 263 ASP A CA 1
ATOM 2104 C C . ASP A 1 263 ? 17.645 6.174 -15.835 1.00 95.25 263 ASP A C 1
ATOM 2106 O O . ASP A 1 263 ? 16.854 6.633 -16.657 1.00 95.25 263 ASP A O 1
ATOM 2110 N N . ALA A 1 264 ? 18.744 5.505 -16.202 1.00 97.44 264 ALA A N 1
ATOM 2111 C CA . ALA A 1 264 ? 19.136 5.301 -17.595 1.00 97.44 264 ALA A CA 1
ATOM 2112 C C . ALA A 1 264 ? 18.087 4.507 -18.396 1.00 97.44 264 ALA A C 1
ATOM 2114 O O . ALA A 1 264 ? 17.809 4.822 -19.550 1.00 97.44 264 ALA A O 1
ATOM 2115 N N . GLN A 1 265 ? 17.450 3.505 -17.780 1.00 97.31 265 GLN A N 1
ATOM 2116 C CA . GLN A 1 265 ? 16.346 2.767 -18.392 1.00 97.31 265 GLN A CA 1
ATOM 2117 C C . GLN A 1 265 ? 15.141 3.674 -18.651 1.00 97.31 265 GLN A C 1
ATOM 2119 O O . GLN A 1 265 ? 14.568 3.627 -19.736 1.00 97.31 265 GLN A O 1
ATOM 2124 N N . THR A 1 266 ? 14.799 4.544 -17.699 1.00 94.50 266 THR A N 1
ATOM 2125 C CA . THR A 1 266 ? 13.699 5.509 -17.841 1.00 94.50 266 THR A CA 1
ATOM 2126 C C . THR A 1 266 ? 13.969 6.506 -18.969 1.00 94.50 266 THR A C 1
ATOM 2128 O O . THR A 1 266 ? 13.084 6.770 -19.786 1.00 94.50 266 THR A O 1
ATOM 2131 N N . GLU A 1 267 ? 15.191 7.038 -19.049 1.00 96.00 267 GLU A N 1
ATOM 2132 C CA . GLU A 1 267 ? 15.623 7.911 -20.144 1.00 96.00 267 GLU A CA 1
ATOM 2133 C C . GLU A 1 267 ? 15.573 7.189 -21.493 1.00 96.00 267 GLU A C 1
ATOM 2135 O O . GLU A 1 267 ? 15.001 7.713 -22.448 1.00 96.00 267 GLU A O 1
ATOM 2140 N N . TYR A 1 268 ? 16.110 5.968 -21.563 1.00 96.94 268 TYR A N 1
ATOM 2141 C CA . TYR A 1 268 ? 16.110 5.148 -22.772 1.00 96.94 268 TYR A CA 1
ATOM 2142 C C . TYR A 1 268 ? 14.692 4.842 -23.272 1.00 96.94 268 TYR A C 1
ATOM 2144 O O . TYR A 1 268 ? 14.414 4.951 -24.470 1.00 96.94 268 TYR A O 1
ATOM 2152 N N . ASP A 1 269 ? 13.780 4.479 -22.369 1.00 95.81 269 ASP A N 1
ATOM 2153 C CA . ASP A 1 269 ? 12.398 4.136 -22.715 1.00 95.81 269 ASP A CA 1
ATOM 2154 C C . ASP A 1 269 ? 11.604 5.347 -23.216 1.00 95.81 269 ASP A C 1
ATOM 2156 O O . ASP A 1 269 ? 10.706 5.188 -24.048 1.00 95.81 269 ASP A O 1
ATOM 2160 N N . ALA A 1 270 ? 11.971 6.557 -22.782 1.00 93.94 270 ALA A N 1
ATOM 2161 C CA . ALA A 1 270 ? 11.378 7.805 -23.252 1.00 93.94 270 ALA A CA 1
ATOM 2162 C C . ALA A 1 270 ? 11.800 8.194 -24.682 1.00 93.94 270 ALA A C 1
ATOM 2164 O O . ALA A 1 270 ? 11.161 9.052 -25.293 1.00 93.94 270 ALA A O 1
ATOM 2165 N N . ILE A 1 271 ? 12.851 7.582 -25.237 1.00 95.75 271 ILE A N 1
ATOM 2166 C CA . ILE A 1 271 ? 13.279 7.825 -26.618 1.00 95.75 271 ILE A CA 1
ATOM 2167 C C . ILE A 1 271 ? 12.356 7.052 -27.565 1.00 95.75 271 ILE A C 1
ATOM 2169 O O . ILE A 1 271 ? 12.260 5.829 -27.479 1.00 95.75 271 ILE A O 1
ATOM 2173 N N . GLU A 1 272 ? 11.695 7.732 -28.503 1.00 95.25 272 GLU A N 1
ATOM 2174 C CA . GLU A 1 272 ? 10.769 7.089 -29.455 1.00 95.25 272 GLU A CA 1
ATOM 2175 C C . GLU A 1 272 ? 11.466 6.574 -30.726 1.00 95.25 272 GLU A C 1
ATOM 2177 O O . GLU A 1 272 ? 11.033 5.591 -31.329 1.00 95.25 272 GLU A O 1
ATOM 2182 N N . VAL A 1 273 ? 12.555 7.226 -31.141 1.00 96.88 273 VAL A N 1
ATOM 2183 C CA . VAL A 1 273 ? 13.249 6.943 -32.404 1.00 96.88 273 VAL A CA 1
ATOM 2184 C C . VAL A 1 273 ? 14.330 5.882 -32.196 1.00 96.88 273 VAL A C 1
ATOM 2186 O O . VAL A 1 273 ? 15.187 5.999 -31.323 1.00 96.88 273 VAL A O 1
ATOM 2189 N N . THR A 1 274 ? 14.323 4.837 -33.028 1.00 96.06 274 THR A N 1
ATOM 2190 C CA . THR A 1 274 ? 15.269 3.713 -32.919 1.00 96.06 274 THR A CA 1
ATOM 2191 C C . THR A 1 274 ? 16.731 4.136 -33.086 1.00 96.06 274 THR A C 1
ATOM 2193 O O . THR A 1 274 ? 17.586 3.641 -32.357 1.00 96.06 274 THR A O 1
ATOM 2196 N N . GLU A 1 275 ? 17.025 5.062 -34.004 1.00 96.44 275 GLU A N 1
ATOM 2197 C CA . GLU A 1 275 ? 18.385 5.586 -34.215 1.00 96.44 275 GLU A CA 1
ATOM 2198 C C . GLU A 1 275 ? 18.907 6.323 -32.971 1.00 96.44 275 GLU A C 1
ATOM 2200 O O . GLU A 1 275 ? 20.042 6.103 -32.552 1.00 96.44 275 GLU A O 1
ATOM 2205 N N . ASP A 1 276 ? 18.055 7.116 -32.316 1.00 97.38 276 ASP A N 1
ATOM 2206 C CA . ASP A 1 276 ? 18.413 7.826 -31.085 1.00 97.38 276 ASP A CA 1
ATOM 2207 C C . ASP A 1 276 ? 18.610 6.862 -29.905 1.00 97.38 276 ASP A C 1
ATOM 2209 O O . ASP A 1 276 ? 19.498 7.072 -29.081 1.00 97.38 276 ASP A O 1
ATOM 2213 N N . ARG A 1 277 ? 17.842 5.764 -29.838 1.00 97.38 277 ARG A N 1
ATOM 2214 C CA . ARG A 1 277 ? 18.055 4.694 -28.845 1.00 97.38 277 ARG A CA 1
ATOM 2215 C C . ARG A 1 277 ? 19.405 4.015 -29.027 1.00 97.38 277 ARG A C 1
ATOM 2217 O O . ARG A 1 277 ? 20.092 3.755 -28.043 1.00 97.38 277 ARG A O 1
ATOM 2224 N N . GLN A 1 278 ? 19.768 3.709 -30.270 1.00 96.00 278 GLN A N 1
ATOM 2225 C CA . GLN A 1 278 ? 21.059 3.104 -30.583 1.00 96.00 278 GLN A CA 1
ATOM 2226 C C . GLN A 1 278 ? 22.197 4.043 -30.177 1.00 96.00 278 GLN A C 1
ATOM 2228 O O . GLN A 1 278 ? 23.097 3.637 -29.445 1.00 96.00 278 GLN A O 1
ATOM 2233 N N . LYS A 1 279 ? 22.088 5.321 -30.550 1.00 97.31 279 LYS A N 1
ATOM 2234 C CA . LYS A 1 279 ? 23.041 6.351 -30.143 1.00 97.31 279 LYS A CA 1
ATOM 2235 C C . LYS A 1 279 ? 23.137 6.491 -28.620 1.00 97.31 279 LYS A C 1
ATOM 2237 O O . LYS A 1 279 ? 24.236 6.572 -28.091 1.00 97.31 279 LYS A O 1
ATOM 2242 N N . TYR A 1 280 ? 22.016 6.454 -27.897 1.00 97.62 280 TYR A N 1
ATOM 2243 C CA . TYR A 1 280 ? 22.025 6.494 -26.432 1.00 97.62 280 TYR A CA 1
ATOM 2244 C C . TYR A 1 280 ? 22.813 5.323 -25.830 1.00 97.62 280 TYR A C 1
ATOM 2246 O O . TYR A 1 280 ? 23.554 5.521 -24.873 1.00 97.62 280 TYR A O 1
ATOM 2254 N N . LEU A 1 281 ? 22.688 4.111 -26.381 1.00 97.19 281 LEU A N 1
ATOM 2255 C CA . LEU A 1 281 ? 23.454 2.947 -25.918 1.00 97.19 281 LEU A CA 1
ATOM 2256 C C . LEU A 1 281 ? 24.950 3.052 -26.244 1.00 97.19 281 LEU A C 1
ATOM 2258 O O . LEU A 1 281 ? 25.772 2.555 -25.479 1.00 97.19 281 LEU A O 1
ATOM 2262 N N . GLU A 1 282 ? 25.309 3.687 -27.358 1.00 96.31 282 GLU A N 1
ATOM 2263 C CA . GLU A 1 282 ? 26.704 3.982 -27.717 1.00 96.31 282 GLU A CA 1
ATOM 2264 C C . GLU A 1 282 ? 27.316 5.040 -26.791 1.00 96.31 282 GLU A C 1
ATOM 2266 O O . GLU A 1 282 ? 28.450 4.882 -26.339 1.00 96.31 282 GLU A O 1
ATOM 2271 N N . ASP A 1 283 ? 26.540 6.073 -26.455 1.00 97.94 283 ASP A N 1
ATOM 2272 C CA . ASP A 1 283 ? 26.940 7.149 -25.545 1.00 97.94 283 ASP A CA 1
ATOM 2273 C C . ASP A 1 283 ? 26.955 6.694 -24.064 1.00 97.94 283 ASP A C 1
ATOM 2275 O O . ASP A 1 283 ? 27.627 7.312 -23.238 1.00 97.94 283 ASP A O 1
ATOM 2279 N N . ASN A 1 284 ? 26.263 5.596 -23.723 1.00 98.00 284 ASN A N 1
ATOM 2280 C CA . ASN A 1 284 ? 26.164 5.034 -22.367 1.00 98.00 284 ASN A CA 1
ATOM 2281 C C . ASN A 1 284 ? 26.570 3.543 -22.330 1.00 98.00 284 ASN A C 1
ATOM 2283 O O . ASN A 1 284 ? 25.727 2.675 -22.063 1.00 98.00 284 ASN A O 1
ATOM 2287 N N . PRO A 1 285 ? 27.857 3.217 -22.563 1.00 97.62 285 PRO A N 1
ATOM 2288 C CA . PRO A 1 285 ? 28.313 1.833 -22.692 1.00 97.62 285 PRO A CA 1
ATOM 2289 C C . PRO A 1 285 ? 28.074 1.002 -21.425 1.00 97.62 285 PRO A C 1
ATOM 2291 O O . PRO A 1 285 ? 27.697 -0.156 -21.531 1.00 97.62 285 PRO A O 1
ATOM 2294 N N . GLU A 1 286 ? 28.192 1.588 -20.229 1.00 97.69 286 GLU A N 1
ATOM 2295 C CA . GLU A 1 286 ? 27.930 0.871 -18.973 1.00 97.69 286 GLU A CA 1
ATOM 2296 C C . GLU A 1 286 ? 26.472 0.393 -18.872 1.00 97.69 286 GLU A C 1
ATOM 2298 O O . GLU A 1 286 ? 26.223 -0.764 -18.546 1.00 97.69 286 GLU A O 1
ATOM 2303 N N . PHE A 1 287 ? 25.506 1.250 -19.220 1.00 97.81 287 PHE A N 1
ATOM 2304 C CA . PHE A 1 287 ? 24.088 0.884 -19.231 1.00 97.81 287 PHE A CA 1
ATOM 2305 C C . PHE A 1 287 ? 23.777 -0.166 -20.302 1.00 97.81 287 PHE A C 1
ATOM 2307 O O . PHE A 1 287 ? 23.029 -1.113 -20.053 1.00 97.81 287 PHE A O 1
ATOM 2314 N N . ARG A 1 288 ? 24.365 -0.021 -21.494 1.00 97.94 288 ARG A N 1
ATOM 2315 C CA . ARG A 1 288 ? 24.254 -1.019 -22.562 1.00 97.94 288 ARG A CA 1
ATOM 2316 C C . ARG A 1 288 ? 24.762 -2.381 -22.093 1.00 97.94 288 ARG A C 1
ATOM 2318 O O . ARG A 1 288 ? 24.072 -3.379 -22.287 1.00 97.94 288 ARG A O 1
ATOM 2325 N N . ASP A 1 289 ? 25.932 -2.415 -21.471 1.00 98.19 289 ASP A N 1
ATOM 2326 C CA . ASP A 1 289 ? 26.564 -3.649 -21.017 1.00 98.19 289 ASP A CA 1
ATOM 2327 C C . ASP A 1 289 ? 25.775 -4.270 -19.850 1.00 98.19 289 ASP A C 1
ATOM 2329 O O . ASP A 1 289 ? 25.491 -5.465 -19.874 1.00 98.19 289 ASP A O 1
ATOM 2333 N N . ASP A 1 290 ? 25.304 -3.469 -18.887 1.00 98.31 290 ASP A N 1
ATOM 2334 C CA . ASP A 1 290 ? 24.444 -3.930 -17.785 1.00 98.31 290 ASP A CA 1
ATOM 2335 C C . ASP A 1 290 ? 23.134 -4.550 -18.291 1.00 98.31 290 ASP A C 1
ATOM 2337 O O . ASP A 1 290 ? 22.681 -5.573 -17.771 1.00 98.31 290 ASP A O 1
ATOM 2341 N N . ARG A 1 291 ? 22.546 -3.996 -19.359 1.00 97.75 291 ARG A N 1
ATOM 2342 C CA . ARG A 1 291 ? 21.396 -4.618 -20.028 1.00 97.75 291 ARG A CA 1
ATOM 2343 C C . ARG A 1 291 ? 21.737 -5.973 -20.625 1.00 97.75 291 ARG A C 1
ATOM 2345 O O . ARG A 1 291 ? 20.957 -6.903 -20.460 1.00 97.75 291 ARG A O 1
ATOM 2352 N N . ARG A 1 292 ? 22.901 -6.117 -21.263 1.00 97.81 292 ARG A N 1
ATOM 2353 C CA . ARG A 1 292 ? 23.351 -7.416 -21.788 1.00 97.81 292 ARG A CA 1
ATOM 2354 C C . ARG A 1 292 ? 23.620 -8.427 -20.681 1.00 97.81 292 ARG A C 1
ATOM 2356 O O . ARG A 1 292 ? 23.264 -9.589 -20.849 1.00 97.81 292 ARG A O 1
ATOM 2363 N N . ARG A 1 293 ? 24.146 -7.994 -19.533 1.00 98.25 293 ARG A N 1
ATOM 2364 C CA . ARG A 1 293 ? 24.268 -8.848 -18.340 1.00 98.25 293 ARG A CA 1
ATOM 2365 C C . ARG A 1 293 ? 22.899 -9.322 -17.854 1.00 98.25 293 ARG A C 1
ATOM 2367 O O . ARG A 1 293 ? 22.727 -10.510 -17.592 1.00 98.25 293 ARG A O 1
ATOM 2374 N N . MET A 1 294 ? 21.915 -8.424 -17.769 1.00 97.56 294 MET A N 1
ATOM 2375 C CA . MET A 1 294 ? 20.543 -8.787 -17.391 1.00 97.56 294 MET A CA 1
ATOM 2376 C C . MET A 1 294 ? 19.893 -9.748 -18.400 1.00 97.56 294 MET A C 1
ATOM 2378 O O . MET A 1 294 ? 19.280 -10.725 -17.968 1.00 97.56 294 MET A O 1
ATOM 2382 N N . ASP A 1 295 ? 20.070 -9.520 -19.708 1.00 96.31 295 ASP A N 1
ATOM 2383 C CA . ASP A 1 295 ? 19.609 -10.423 -20.775 1.00 96.31 295 ASP A CA 1
ATOM 2384 C C . ASP A 1 295 ? 20.227 -11.825 -20.597 1.00 96.31 295 ASP A C 1
ATOM 2386 O O . ASP A 1 295 ? 19.511 -12.825 -20.565 1.00 96.31 295 ASP A O 1
ATOM 2390 N N . ALA A 1 296 ? 21.550 -11.912 -20.405 1.00 96.62 296 ALA A N 1
ATOM 2391 C CA . ALA A 1 296 ? 22.259 -13.177 -20.197 1.00 96.62 296 ALA A CA 1
ATOM 2392 C C . ALA A 1 296 ? 21.719 -13.950 -18.979 1.00 96.62 296 ALA A C 1
ATOM 2394 O O . ALA A 1 296 ? 21.486 -15.158 -19.050 1.00 96.62 296 ALA A O 1
ATOM 2395 N N . MET A 1 297 ? 21.457 -13.253 -17.867 1.00 96.06 297 MET A N 1
ATOM 2396 C CA . MET A 1 297 ? 20.863 -13.851 -16.664 1.00 96.06 297 MET A CA 1
ATOM 2397 C C . MET A 1 297 ? 19.426 -14.336 -16.896 1.00 96.06 297 MET A C 1
ATOM 2399 O O . MET A 1 297 ? 19.017 -15.346 -16.321 1.00 96.06 297 MET A O 1
ATOM 2403 N N . GLU A 1 298 ? 18.646 -13.637 -17.722 1.00 93.31 298 GLU A N 1
ATOM 2404 C CA . GLU A 1 298 ? 17.290 -14.051 -18.090 1.00 93.31 298 GLU A CA 1
ATOM 2405 C C . GLU A 1 298 ? 17.291 -15.323 -18.945 1.00 93.31 298 GLU A C 1
ATOM 2407 O O . GLU A 1 298 ? 16.480 -16.221 -18.700 1.00 93.31 298 GLU A O 1
ATOM 2412 N N . TYR A 1 299 ? 18.258 -15.442 -19.854 1.00 94.25 299 TYR A N 1
ATOM 2413 C CA . TYR A 1 299 ? 18.516 -16.655 -20.630 1.00 94.25 299 TYR A CA 1
ATOM 2414 C C . TYR A 1 299 ? 19.210 -17.772 -19.841 1.00 94.25 299 TYR A C 1
ATOM 2416 O O . TYR A 1 299 ? 19.416 -18.850 -20.384 1.00 94.25 299 TYR A O 1
ATOM 2424 N N . GLN A 1 300 ? 19.529 -17.554 -18.560 1.00 93.56 300 GLN A N 1
ATOM 2425 C CA . GLN A 1 300 ? 20.230 -18.519 -17.704 1.00 93.56 300 GLN A CA 1
ATOM 2426 C C . GLN A 1 300 ? 21.616 -18.920 -18.239 1.00 93.56 300 GLN A C 1
ATOM 2428 O O . GLN A 1 300 ? 22.084 -20.031 -17.979 1.00 93.56 300 GLN A O 1
ATOM 2433 N N . ILE A 1 301 ? 22.289 -18.003 -18.945 1.00 95.38 301 ILE A N 1
ATOM 2434 C CA . ILE A 1 301 ? 23.691 -18.165 -19.338 1.00 95.38 301 ILE A CA 1
ATOM 2435 C C . ILE A 1 301 ? 24.534 -18.367 -18.064 1.00 95.38 301 ILE A C 1
ATOM 2437 O O . ILE A 1 301 ? 24.336 -17.636 -17.085 1.00 95.38 301 ILE A O 1
ATOM 2441 N N . PRO A 1 302 ? 25.457 -19.350 -18.031 1.00 95.25 302 PRO A N 1
ATOM 2442 C CA . PRO A 1 302 ? 26.341 -19.567 -16.891 1.00 95.25 302 PRO A CA 1
ATOM 2443 C C . PRO A 1 302 ? 27.078 -18.290 -16.478 1.00 95.25 302 PRO A C 1
ATOM 2445 O O . PRO A 1 302 ? 27.552 -17.542 -17.327 1.00 95.25 302 PRO A O 1
ATOM 2448 N N . GLU A 1 303 ? 27.219 -18.057 -15.170 1.00 94.56 303 GLU A N 1
ATOM 2449 C CA . GLU A 1 303 ? 27.793 -16.812 -14.628 1.00 94.56 303 GLU A CA 1
ATOM 2450 C C . GLU A 1 303 ? 29.188 -16.500 -15.195 1.00 94.56 303 GLU A C 1
ATOM 2452 O O . GLU A 1 303 ? 29.498 -15.355 -15.508 1.00 94.56 303 GLU A O 1
ATOM 2457 N N . ASN A 1 304 ? 30.008 -17.531 -15.416 1.00 96.75 304 ASN A N 1
ATOM 2458 C CA . ASN A 1 304 ? 31.346 -17.398 -15.993 1.00 96.75 304 ASN A CA 1
ATOM 2459 C C . ASN A 1 304 ? 31.365 -17.074 -17.499 1.00 96.75 304 ASN A C 1
ATOM 2461 O O . ASN A 1 304 ? 32.447 -16.877 -18.036 1.00 96.75 304 ASN A O 1
ATOM 2465 N N . GLN A 1 305 ? 30.209 -17.059 -18.165 1.00 97.62 305 GLN A N 1
ATOM 2466 C CA . GLN A 1 305 ? 30.033 -16.739 -19.585 1.00 97.62 305 GLN A CA 1
ATOM 2467 C C . GLN A 1 305 ? 29.202 -15.461 -19.800 1.00 97.62 305 GLN A C 1
ATOM 2469 O O . GLN A 1 305 ? 28.919 -15.092 -20.937 1.00 97.62 305 GLN A O 1
ATOM 2474 N N . ILE A 1 306 ? 28.794 -14.769 -18.728 1.00 97.44 306 ILE A N 1
ATOM 2475 C CA . ILE A 1 306 ? 28.016 -13.527 -18.848 1.00 97.44 306 ILE A CA 1
ATOM 2476 C C . ILE A 1 306 ? 28.826 -12.442 -19.563 1.00 97.44 306 ILE A C 1
ATOM 2478 O O . ILE A 1 306 ? 28.285 -11.762 -20.429 1.00 97.44 306 ILE A O 1
ATOM 2482 N N . GLU A 1 307 ? 30.113 -12.285 -19.250 1.00 98.00 307 GLU A N 1
ATOM 2483 C CA . GLU A 1 307 ? 30.939 -11.276 -19.928 1.00 98.00 307 GLU A CA 1
ATOM 2484 C C . GLU A 1 307 ? 31.220 -11.649 -21.391 1.00 98.00 307 GLU A C 1
ATOM 2486 O O . GLU A 1 307 ? 31.204 -10.756 -22.231 1.00 98.00 307 GLU A O 1
ATOM 2491 N N . ASP A 1 308 ? 31.344 -12.942 -21.726 1.00 98.25 308 ASP A N 1
ATOM 2492 C CA . ASP A 1 308 ? 31.427 -13.396 -23.126 1.00 98.25 308 ASP A CA 1
ATOM 2493 C C . ASP A 1 308 ? 30.153 -13.015 -23.901 1.00 98.25 308 ASP A C 1
ATOM 2495 O O . ASP A 1 308 ? 30.219 -12.556 -25.041 1.00 98.25 308 ASP A O 1
ATOM 2499 N N . TYR A 1 309 ? 28.981 -13.140 -23.265 1.00 97.81 309 TYR A N 1
ATOM 2500 C CA . TYR A 1 309 ? 27.713 -12.681 -23.833 1.00 97.81 309 TYR A CA 1
ATOM 2501 C C . TYR A 1 309 ? 27.707 -11.163 -24.041 1.00 97.81 309 TYR A C 1
ATOM 2503 O O . TYR A 1 309 ? 27.323 -10.687 -25.108 1.00 97.81 309 TYR A O 1
ATOM 2511 N N . VAL A 1 310 ? 28.142 -10.383 -23.047 1.00 97.88 310 VAL A N 1
ATOM 2512 C CA . VAL A 1 310 ? 28.241 -8.920 -23.171 1.00 97.88 310 VAL A CA 1
ATOM 2513 C C . VAL A 1 310 ? 29.161 -8.550 -24.333 1.00 97.88 310 VAL A C 1
ATOM 2515 O O . VAL A 1 310 ? 28.739 -7.803 -25.213 1.00 97.88 310 VAL A O 1
ATOM 2518 N N . GLU A 1 311 ? 30.370 -9.112 -24.377 1.00 97.69 311 GLU A N 1
ATOM 2519 C CA . GLU A 1 311 ? 31.360 -8.848 -25.420 1.00 97.69 311 GLU A CA 1
ATOM 2520 C C . GLU A 1 311 ? 30.800 -9.187 -26.804 1.00 97.69 311 GLU A C 1
ATOM 2522 O O . GLU A 1 311 ? 30.762 -8.308 -27.668 1.00 97.69 311 GLU A O 1
ATOM 2527 N N . TYR A 1 312 ? 30.227 -10.383 -26.982 1.00 96.81 312 TYR A N 1
ATOM 2528 C CA . TYR A 1 312 ? 29.631 -10.828 -28.246 1.00 96.81 312 TYR A CA 1
ATOM 2529 C C . TYR A 1 312 ? 28.601 -9.841 -28.822 1.00 96.81 312 TYR A C 1
ATOM 2531 O O . TYR A 1 312 ? 28.572 -9.584 -30.028 1.00 96.81 312 TYR A O 1
ATOM 2539 N N . TYR A 1 313 ? 27.760 -9.240 -27.974 1.00 95.44 313 TYR A N 1
ATOM 2540 C CA . TYR A 1 313 ? 26.757 -8.258 -28.406 1.00 95.44 313 TYR A CA 1
ATOM 2541 C C . TYR A 1 313 ? 27.294 -6.827 -28.570 1.00 95.44 313 TYR A C 1
ATOM 2543 O O . TYR A 1 313 ? 26.525 -5.939 -28.956 1.00 95.44 313 TYR A O 1
ATOM 2551 N N . THR A 1 314 ? 28.579 -6.593 -28.301 1.00 93.75 314 THR A N 1
ATOM 2552 C CA . THR A 1 314 ? 29.254 -5.297 -28.488 1.00 93.75 314 THR A CA 1
ATOM 2553 C C . THR A 1 314 ? 30.247 -5.275 -29.650 1.00 93.75 314 THR A C 1
ATOM 2555 O O . THR A 1 314 ? 30.646 -4.187 -30.067 1.00 93.75 314 THR A O 1
ATOM 2558 N N . ILE A 1 315 ? 30.610 -6.438 -30.204 1.00 93.19 315 ILE A N 1
ATOM 2559 C CA . ILE A 1 315 ? 31.489 -6.554 -31.376 1.00 93.19 315 ILE A CA 1
ATOM 2560 C C . ILE A 1 315 ? 30.840 -5.900 -32.605 1.00 93.19 315 ILE A C 1
ATOM 2562 O O . ILE A 1 315 ? 29.649 -6.082 -32.881 1.00 93.19 315 ILE A O 1
ATOM 2566 N N . ASP A 1 316 ? 31.641 -5.158 -33.374 1.00 90.69 316 ASP A N 1
ATOM 2567 C CA . ASP A 1 316 ? 31.243 -4.672 -34.695 1.00 90.69 316 ASP A CA 1
ATOM 2568 C C . ASP A 1 316 ? 31.093 -5.866 -35.647 1.00 90.69 316 ASP A C 1
ATOM 2570 O O . ASP A 1 316 ? 32.067 -6.534 -35.989 1.00 90.69 316 ASP A O 1
ATOM 2574 N N . ARG A 1 317 ? 29.865 -6.142 -36.097 1.00 89.50 317 ARG A N 1
ATOM 2575 C CA . ARG A 1 317 ? 29.538 -7.297 -36.956 1.00 89.50 317 ARG A CA 1
ATOM 2576 C C . ARG A 1 317 ? 29.986 -7.123 -38.414 1.00 89.50 317 ARG A C 1
ATOM 2578 O O . ARG A 1 317 ? 29.426 -7.730 -39.329 1.00 89.50 317 ARG A O 1
ATOM 2585 N N . ALA A 1 318 ? 30.967 -6.265 -38.667 1.00 90.69 318 ALA A N 1
ATOM 2586 C CA . ALA A 1 318 ? 31.567 -6.106 -39.977 1.00 90.69 318 ALA A CA 1
ATOM 2587 C C . ALA A 1 318 ? 32.544 -7.263 -40.261 1.00 90.69 318 ALA A C 1
ATOM 2589 O O . ALA A 1 318 ? 33.626 -7.339 -39.689 1.00 90.69 318 ALA A O 1
ATOM 2590 N N . GLY A 1 319 ? 32.202 -8.140 -41.209 1.00 92.31 319 GLY A N 1
ATOM 2591 C CA . GLY A 1 319 ? 33.090 -9.223 -41.650 1.00 92.31 319 GLY A CA 1
ATOM 2592 C C . GLY A 1 319 ? 32.777 -10.567 -40.991 1.00 92.31 319 GLY A C 1
ATOM 2593 O O . GLY A 1 319 ? 31.659 -11.043 -41.143 1.00 92.31 319 GLY A O 1
ATOM 2594 N N . TYR A 1 320 ? 33.782 -11.181 -40.354 1.00 94.38 320 TYR A N 1
ATOM 2595 C CA . TYR A 1 320 ? 33.718 -12.509 -39.713 1.00 94.38 320 TYR A CA 1
ATOM 2596 C C . TYR A 1 320 ? 34.134 -12.459 -38.227 1.00 94.38 320 TYR A C 1
ATOM 2598 O O . TYR A 1 320 ? 34.562 -13.466 -37.670 1.00 94.38 320 TYR A O 1
ATOM 2606 N N . GLU A 1 321 ? 34.096 -11.280 -37.598 1.00 94.38 321 GLU A N 1
ATOM 2607 C CA . GLU A 1 321 ? 34.560 -11.096 -36.212 1.00 94.38 321 GLU A CA 1
ATOM 2608 C C . GLU A 1 321 ? 33.684 -11.853 -35.201 1.00 94.38 321 GLU A C 1
ATOM 2610 O O . GLU A 1 321 ? 34.190 -12.402 -34.228 1.00 94.38 321 GLU A O 1
ATOM 2615 N N . ASP A 1 322 ? 32.377 -11.952 -35.453 1.00 94.12 322 ASP A N 1
ATOM 2616 C CA . ASP A 1 322 ? 31.453 -12.745 -34.641 1.00 94.12 322 ASP A CA 1
ATOM 2617 C C . ASP A 1 322 ? 31.714 -14.252 -34.774 1.00 94.12 322 ASP A C 1
ATOM 2619 O O . ASP A 1 322 ? 31.752 -14.961 -33.767 1.00 94.12 322 ASP A O 1
ATOM 2623 N N . ASP A 1 323 ? 31.965 -14.735 -35.994 1.00 95.06 323 ASP A N 1
ATOM 2624 C CA . ASP A 1 323 ? 32.380 -16.118 -36.245 1.00 95.06 323 ASP A CA 1
ATOM 2625 C C . ASP A 1 323 ? 33.702 -16.443 -35.529 1.00 95.06 323 ASP A C 1
ATOM 2627 O O . ASP A 1 323 ? 33.835 -17.501 -34.909 1.00 95.06 323 ASP A O 1
ATOM 2631 N N . TRP A 1 324 ? 34.685 -15.538 -35.587 1.00 96.00 324 TRP A N 1
ATOM 2632 C CA . TRP A 1 324 ? 35.967 -15.716 -34.903 1.00 96.00 324 TRP A CA 1
ATOM 2633 C C . TRP A 1 324 ? 35.816 -15.716 -33.387 1.00 96.00 324 TRP A C 1
ATOM 2635 O O . TRP A 1 324 ? 36.353 -16.617 -32.742 1.00 96.00 324 TRP A O 1
ATOM 2645 N N . PHE A 1 325 ? 35.025 -14.800 -32.828 1.00 96.50 325 PHE A N 1
ATOM 2646 C CA . PHE A 1 325 ? 34.732 -14.784 -31.398 1.00 96.50 325 PHE A CA 1
ATOM 2647 C C . PHE A 1 325 ? 34.126 -16.114 -30.935 1.00 96.50 325 PHE A C 1
ATOM 2649 O O . PHE A 1 325 ? 34.608 -16.726 -29.985 1.00 96.50 325 PHE A O 1
ATOM 2656 N N . LEU A 1 326 ? 33.121 -16.635 -31.647 1.00 96.31 326 LEU A N 1
ATOM 2657 C CA . LEU A 1 326 ? 32.490 -17.912 -31.295 1.00 96.31 326 LEU A CA 1
ATOM 2658 C C . LEU A 1 326 ? 33.448 -19.109 -31.429 1.00 96.31 326 LEU A C 1
ATOM 2660 O O . LEU A 1 326 ? 33.344 -20.070 -30.665 1.00 96.31 326 LEU A O 1
ATOM 2664 N N . MET A 1 327 ? 34.400 -19.062 -32.367 1.00 96.56 327 MET A N 1
ATOM 2665 C CA . MET A 1 327 ? 35.449 -20.080 -32.487 1.00 96.56 327 MET A CA 1
ATOM 2666 C C . MET A 1 327 ? 36.460 -20.032 -31.332 1.00 96.56 327 MET A C 1
ATOM 2668 O O . MET A 1 327 ? 36.959 -21.083 -30.922 1.00 96.56 327 MET A O 1
ATOM 2672 N N . GLU A 1 328 ? 36.771 -18.841 -30.819 1.00 97.38 328 GLU A N 1
ATOM 2673 C CA . GLU A 1 328 ? 37.678 -18.639 -29.682 1.00 97.38 328 GLU A CA 1
ATOM 2674 C C . GLU A 1 328 ? 36.993 -18.926 -28.333 1.00 97.38 328 GLU A C 1
ATOM 2676 O O . GLU A 1 328 ? 37.640 -19.416 -27.406 1.00 97.38 328 GLU A O 1
ATOM 2681 N N . HIS A 1 329 ? 35.671 -18.744 -28.260 1.00 97.25 329 HIS A N 1
ATOM 2682 C CA . HIS A 1 329 ? 34.830 -18.977 -27.084 1.00 97.25 329 HIS A CA 1
ATOM 2683 C C . HIS A 1 329 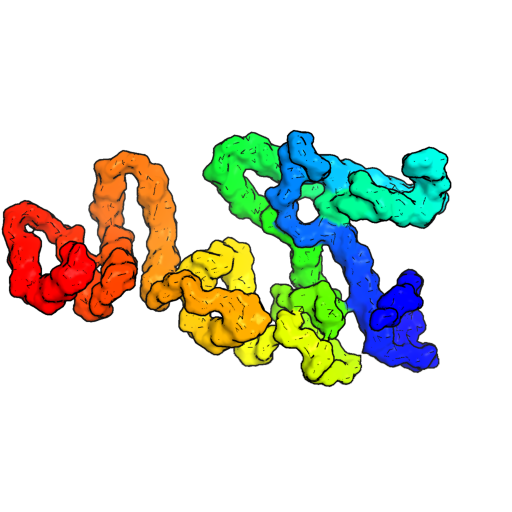? 33.895 -20.184 -27.281 1.00 97.25 329 HIS A C 1
ATOM 2685 O O . HIS A 1 329 ? 32.674 -20.090 -27.148 1.00 97.25 329 HIS A O 1
ATOM 2691 N N . LEU A 1 330 ? 34.466 -21.355 -27.589 1.00 97.62 330 LEU A N 1
ATOM 2692 C CA . LEU A 1 330 ? 33.692 -22.552 -27.956 1.00 97.62 330 LEU A CA 1
ATOM 2693 C C . LEU A 1 330 ? 32.681 -22.993 -26.878 1.00 97.62 330 LEU A C 1
ATOM 2695 O O . LEU A 1 330 ? 31.593 -23.464 -27.208 1.00 97.62 330 LEU A O 1
ATOM 2699 N N . ASP A 1 331 ? 33.019 -22.832 -25.596 1.00 97.62 331 ASP A N 1
ATOM 2700 C CA . ASP A 1 331 ? 32.102 -23.146 -24.494 1.00 97.62 331 ASP A CA 1
ATOM 2701 C C . ASP A 1 331 ? 30.883 -22.211 -24.487 1.00 97.62 331 ASP A C 1
ATOM 2703 O O . ASP A 1 331 ? 29.771 -22.668 -24.235 1.00 97.62 331 ASP A O 1
ATOM 2707 N N . PHE A 1 332 ? 31.071 -20.924 -24.791 1.00 97.19 332 PHE A N 1
ATOM 2708 C CA . PHE A 1 332 ? 29.979 -19.957 -24.918 1.00 97.19 332 PHE A CA 1
ATOM 2709 C C . PHE A 1 332 ? 29.135 -20.228 -26.169 1.00 97.19 332 PHE A C 1
ATOM 2711 O O . PHE A 1 332 ? 27.908 -20.223 -26.094 1.00 97.19 332 PHE A O 1
ATOM 2718 N N . TYR A 1 333 ? 29.770 -20.555 -27.300 1.00 96.94 333 TYR A N 1
ATOM 2719 C CA . TYR A 1 333 ? 29.066 -20.974 -28.515 1.00 96.94 333 TYR A CA 1
ATOM 2720 C C . TYR A 1 333 ? 28.125 -22.157 -28.252 1.00 96.94 333 TYR A C 1
ATOM 2722 O O . TYR A 1 333 ? 26.950 -22.107 -28.616 1.00 96.94 333 TYR A O 1
ATOM 2730 N N . ASN A 1 334 ? 28.621 -23.204 -27.584 1.00 96.88 334 ASN A N 1
ATOM 2731 C CA . ASN A 1 334 ? 27.805 -24.371 -27.248 1.00 96.88 334 ASN A CA 1
ATOM 2732 C C . ASN A 1 334 ? 26.616 -23.985 -26.357 1.00 96.88 334 ASN A C 1
ATOM 2734 O O . ASN A 1 334 ? 25.499 -24.416 -26.626 1.00 96.88 334 ASN A O 1
ATOM 2738 N N . THR A 1 335 ? 26.832 -23.118 -25.361 1.00 96.19 335 THR A N 1
ATOM 2739 C CA . THR A 1 335 ? 25.754 -22.571 -24.525 1.00 96.19 335 THR A CA 1
ATOM 2740 C C . THR A 1 335 ? 24.695 -21.852 -25.364 1.00 96.19 335 THR A C 1
ATOM 2742 O O . THR A 1 335 ? 23.510 -22.142 -25.224 1.00 96.19 335 THR A O 1
ATOM 2745 N N . MET A 1 336 ? 25.089 -20.943 -26.260 1.00 95.12 336 MET A N 1
ATOM 2746 C CA . MET A 1 336 ? 24.147 -20.204 -27.115 1.00 95.12 336 MET A CA 1
ATOM 2747 C C . MET A 1 336 ? 23.299 -21.153 -27.975 1.00 95.12 336 MET A C 1
ATOM 2749 O O . MET A 1 336 ? 22.078 -21.004 -28.043 1.00 95.12 336 MET A O 1
ATOM 2753 N N . VAL A 1 337 ? 23.923 -22.189 -28.550 1.00 95.25 337 VAL A N 1
ATOM 2754 C CA . VAL A 1 337 ? 23.229 -23.239 -29.315 1.00 95.25 337 VAL A CA 1
ATOM 2755 C C . VAL A 1 337 ? 22.247 -24.024 -28.440 1.00 95.25 337 VAL A C 1
ATOM 2757 O O . VAL A 1 337 ? 21.115 -24.260 -28.867 1.00 95.25 337 VAL A O 1
ATOM 2760 N N . ASP A 1 338 ? 22.646 -24.406 -27.226 1.00 94.38 338 ASP A N 1
ATOM 2761 C CA . ASP A 1 338 ? 21.809 -25.167 -26.292 1.00 94.38 338 ASP A CA 1
ATOM 2762 C C . ASP A 1 338 ? 20.561 -24.381 -25.856 1.00 94.38 338 ASP A C 1
ATOM 2764 O O . ASP A 1 338 ? 19.476 -24.957 -25.720 1.00 94.38 338 ASP A O 1
ATOM 2768 N N . PHE A 1 339 ? 20.691 -23.063 -25.680 1.00 91.75 339 PHE A N 1
ATOM 2769 C CA . PHE A 1 339 ? 19.577 -22.169 -25.350 1.00 91.75 339 PHE A CA 1
ATOM 2770 C C . PHE A 1 339 ? 18.784 -21.685 -26.578 1.00 91.75 339 PHE A C 1
ATOM 2772 O O . PHE A 1 339 ? 17.716 -21.092 -26.415 1.00 91.75 339 PHE A O 1
ATOM 2779 N N . GLY A 1 340 ? 19.249 -21.980 -27.798 1.00 91.94 340 GLY A N 1
ATOM 2780 C CA . GLY A 1 340 ? 18.587 -21.605 -29.050 1.00 91.94 340 GLY A CA 1
ATOM 2781 C C . GLY A 1 340 ? 18.605 -20.100 -29.336 1.00 91.94 340 GLY A C 1
ATOM 2782 O O . GLY A 1 340 ? 17.628 -19.586 -29.889 1.00 91.94 340 GLY A O 1
ATOM 2783 N N . ILE A 1 341 ? 19.675 -19.418 -28.920 1.00 86.62 341 ILE A N 1
ATOM 2784 C CA . ILE A 1 341 ? 19.887 -17.969 -29.076 1.00 86.62 341 ILE A CA 1
ATOM 2785 C C . ILE A 1 341 ? 20.670 -17.668 -30.354 1.00 86.62 341 ILE A C 1
ATOM 2787 O O . ILE A 1 341 ? 21.562 -18.472 -30.710 1.00 86.62 341 ILE A O 1
#

Organism: NCBI:txid412755

Foldseek 3Di:
DCLVVLVPPDLVVQDVVVVHDPVVSLSSLLSVLVVVLLLAFQDFLLVADCDPPDPDDGLVRLLVLLVVLVVQVVCAQARWDADPNDIDGHPRNSVVQCPDPSRVSSSSSPADPVLVVLSVVLVVDPDPVVSVVSCVVCCVRRVDRGSLVVCVVVLLSQLSCQLQVNHARQDPSVQVNNVVCCVSNVPDPVSRPLQRHDDPVCRVLVNVLSVVCSNANCLALVNLLSCLVVVVNVVSCCVRVVPDPPSVRQDNLLSVLCVVCVVVVVVLVPDPDPVVSVVSCVVVVVSVLSVQLNVCSVLVPPPVCSVLSSVLVVDDPPDCVNVVSCVVVVVNVVSCVVSVD

Radius of gyration: 28.42 Å; chains: 1; bounding box: 78×46×84 Å